Protein AF-A0A0P0RIU2-F1 (afdb_monomer_lite)

Foldseek 3Di:
DDDDDDDDDPPPDPDPPPPPPPPPDDPLPDDDDPVLQPPFRPVQQDDPPDDRQDLVNQLVLLVVQAADPLQDPVLVVLLVVLSVLLSSCRSRLVSLLVSLLSLLVSLQVLLCVLDDQDDPPVLDDPVDSGGGSLSSLVVCVVQPLDDLVLAPVLVVQLQVLLVVVVVVVVVVVCVVVVPPDDDDDPPDRGDGDPVSNPDDVSVVCSPPSVVSNVCSVVPDPDGDSPRSVSSNVSRSSSNSNSPPPDDGDPPPPDDDDDD

Structure (mmCIF, N/CA/C/O backbone):
data_AF-A0A0P0RIU2-F1
#
_entry.id   AF-A0A0P0RIU2-F1
#
loop_
_atom_site.group_PDB
_atom_site.id
_atom_site.type_symbol
_atom_site.label_atom_id
_atom_site.label_alt_id
_atom_site.label_comp_id
_atom_site.label_asym_id
_atom_site.label_entity_id
_atom_site.label_seq_id
_atom_site.pdbx_PDB_ins_code
_atom_site.Cartn_x
_atom_site.Cartn_y
_atom_site.Cartn_z
_atom_site.occupancy
_atom_site.B_iso_or_equiv
_atom_site.auth_seq_id
_atom_site.auth_comp_id
_atom_site.auth_asym_id
_atom_site.auth_atom_id
_atom_site.pdbx_PDB_model_num
ATOM 1 N N . MET A 1 1 ? 20.247 42.318 -87.580 1.00 35.59 1 MET A N 1
ATOM 2 C CA . MET A 1 1 ? 20.869 41.217 -86.815 1.00 35.59 1 MET A CA 1
ATOM 3 C C . MET A 1 1 ? 20.431 41.315 -85.359 1.00 35.59 1 MET A C 1
ATOM 5 O O . MET A 1 1 ? 20.255 42.441 -84.908 1.00 35.59 1 MET A O 1
ATOM 9 N N . PRO A 1 2 ? 20.143 40.184 -84.693 1.00 42.88 2 PRO A N 1
ATOM 10 C CA . PRO A 1 2 ? 19.093 40.098 -83.682 1.00 42.88 2 PRO A CA 1
ATOM 11 C C . PRO A 1 2 ? 19.590 39.835 -82.251 1.00 42.88 2 PRO A C 1
ATOM 13 O O . PRO A 1 2 ? 20.766 39.583 -82.002 1.00 42.88 2 PRO A O 1
ATOM 16 N N . ALA A 1 3 ? 18.613 39.892 -81.346 1.00 38.91 3 ALA A N 1
ATOM 17 C CA . ALA A 1 3 ? 18.636 39.612 -79.918 1.00 38.91 3 ALA A CA 1
ATOM 18 C C . ALA A 1 3 ? 19.219 38.243 -79.516 1.00 38.91 3 ALA A C 1
ATOM 20 O O . ALA A 1 3 ? 19.115 37.262 -80.253 1.00 38.91 3 ALA A O 1
ATOM 21 N N . LYS A 1 4 ? 19.704 38.159 -78.270 1.00 41.59 4 LYS A N 1
ATOM 22 C CA . LYS A 1 4 ? 19.765 36.912 -77.498 1.00 41.59 4 LYS A CA 1
ATOM 23 C C . LYS A 1 4 ? 19.182 37.124 -76.101 1.00 41.59 4 LYS A C 1
ATOM 25 O O . LYS A 1 4 ? 19.693 37.922 -75.323 1.00 41.59 4 LYS A O 1
ATOM 30 N N . LEU A 1 5 ? 18.10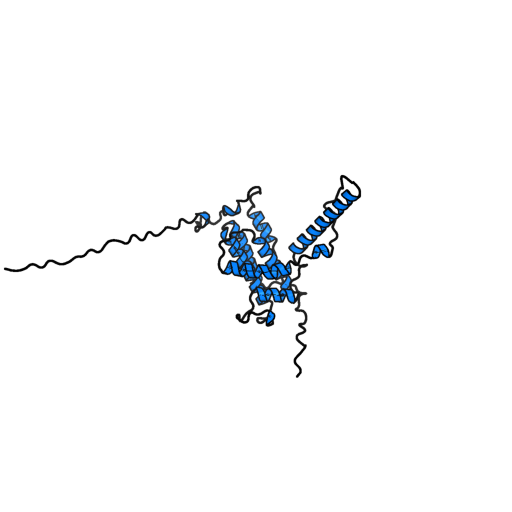5 36.381 -75.840 1.00 40.72 5 LEU A N 1
ATOM 31 C CA . LEU A 1 5 ? 17.597 36.021 -74.519 1.00 40.72 5 LEU A CA 1
ATOM 32 C C . LEU A 1 5 ? 18.621 35.154 -73.768 1.00 40.72 5 LEU A C 1
ATOM 34 O O . LEU A 1 5 ? 19.362 34.394 -74.394 1.00 40.72 5 LEU A O 1
ATOM 38 N N . GLY A 1 6 ? 18.583 35.207 -72.435 1.00 35.94 6 GLY A N 1
ATOM 39 C CA . GLY A 1 6 ? 19.382 34.354 -71.555 1.00 35.94 6 GLY A CA 1
ATOM 40 C C . GLY A 1 6 ? 18.883 34.349 -70.108 1.00 35.94 6 GLY A C 1
ATOM 41 O O . GLY A 1 6 ? 19.517 34.947 -69.256 1.00 35.94 6 GLY A O 1
ATOM 42 N N . VAL A 1 7 ? 17.715 33.728 -69.913 1.00 38.38 7 VAL A N 1
ATOM 43 C CA . VAL A 1 7 ? 17.260 32.859 -68.801 1.00 38.38 7 VAL A CA 1
ATOM 44 C C . VAL A 1 7 ? 17.715 33.159 -67.358 1.00 38.38 7 VAL A C 1
ATOM 46 O O . VAL A 1 7 ? 18.889 33.102 -67.011 1.00 38.38 7 VAL A O 1
ATOM 49 N N . GLU A 1 8 ? 16.701 33.354 -66.512 1.00 38.03 8 GLU A N 1
ATOM 50 C CA . GLU A 1 8 ? 16.715 33.388 -65.048 1.00 38.03 8 GLU A CA 1
ATOM 51 C C . GLU A 1 8 ? 17.259 32.100 -64.405 1.00 38.03 8 GLU A C 1
ATOM 53 O O . GLU A 1 8 ? 16.899 30.992 -64.797 1.00 38.03 8 GLU A O 1
ATOM 58 N N . SER A 1 9 ? 18.001 32.244 -63.305 1.00 35.38 9 SER A N 1
ATOM 59 C CA . SER A 1 9 ? 17.988 31.246 -62.231 1.00 35.38 9 SER A CA 1
ATOM 60 C C . SER A 1 9 ? 18.261 31.927 -60.891 1.00 35.38 9 SER A C 1
ATOM 62 O O . SER A 1 9 ? 19.404 32.186 -60.515 1.00 35.38 9 SER A O 1
ATOM 64 N N . ILE A 1 10 ? 17.176 32.237 -60.183 1.00 36.41 10 ILE A N 1
ATOM 65 C CA . ILE A 1 10 ? 17.176 32.640 -58.778 1.00 36.41 10 ILE A CA 1
ATOM 66 C C . ILE A 1 10 ? 17.412 31.369 -57.958 1.00 36.41 10 ILE A C 1
ATOM 68 O O . ILE A 1 10 ? 16.493 30.586 -57.729 1.00 36.41 10 ILE A O 1
ATOM 72 N N . THR A 1 11 ? 18.644 31.136 -57.511 1.00 38.91 11 THR A N 1
ATOM 73 C CA . THR A 1 11 ? 18.906 30.170 -56.439 1.00 38.91 11 THR A CA 1
ATOM 74 C C . THR A 1 11 ? 18.625 30.835 -55.099 1.00 38.91 11 THR A C 1
ATOM 76 O O . THR A 1 11 ? 19.491 31.472 -54.503 1.00 38.91 11 THR A O 1
ATOM 79 N N . ALA A 1 12 ? 17.388 30.679 -54.632 1.00 44.16 12 ALA A N 1
ATOM 80 C CA . ALA A 1 12 ? 17.043 30.818 -53.229 1.00 44.16 12 ALA A CA 1
ATOM 81 C C . ALA A 1 12 ? 17.622 29.614 -52.472 1.00 44.16 12 ALA A C 1
ATOM 83 O O . ALA A 1 12 ? 17.107 28.507 -52.571 1.00 44.16 12 ALA A O 1
ATOM 84 N N . ASN A 1 13 ? 18.715 29.831 -51.747 1.00 42.59 13 ASN A N 1
ATOM 85 C CA . ASN A 1 13 ? 19.159 28.939 -50.679 1.00 42.59 13 ASN A CA 1
ATOM 86 C C . ASN A 1 13 ? 19.887 29.780 -49.625 1.00 42.59 13 ASN A C 1
ATOM 88 O O . ASN A 1 13 ? 21.110 29.807 -49.549 1.00 42.59 13 ASN A O 1
ATOM 92 N N . SER A 1 14 ? 19.109 30.504 -48.822 1.00 39.59 14 SER A N 1
ATOM 93 C CA . SER A 1 14 ? 19.540 30.877 -47.477 1.00 39.59 14 SER A CA 1
ATOM 94 C C . SER A 1 14 ? 18.737 30.001 -46.532 1.00 39.59 14 SER A C 1
ATOM 96 O O . SER A 1 14 ? 17.575 30.274 -46.228 1.00 39.59 14 SER A O 1
ATOM 98 N N . MET A 1 15 ? 19.332 28.853 -46.218 1.00 40.53 15 MET A N 1
ATOM 99 C CA . MET A 1 15 ? 18.814 27.875 -45.278 1.00 40.53 15 MET A CA 1
ATOM 100 C C . MET A 1 15 ? 18.621 28.555 -43.926 1.00 40.53 15 MET A C 1
ATOM 102 O O . MET A 1 15 ? 19.572 29.010 -43.296 1.00 40.53 15 MET A O 1
ATOM 106 N N . THR A 1 16 ? 17.373 28.608 -43.480 1.00 42.72 16 THR A N 1
ATOM 107 C CA . THR A 1 16 ? 17.017 28.830 -42.084 1.00 42.72 16 THR A CA 1
ATOM 108 C C . THR A 1 16 ? 17.625 27.704 -41.256 1.00 42.72 16 THR A C 1
ATOM 110 O O . THR A 1 16 ? 17.091 26.593 -41.201 1.00 42.72 16 THR A O 1
ATOM 113 N N . GLU A 1 17 ? 18.771 27.995 -40.649 1.00 43.38 17 GLU A N 1
ATOM 114 C CA . GLU A 1 17 ? 19.444 27.171 -39.657 1.00 43.38 17 GLU A CA 1
ATOM 115 C C . GLU A 1 17 ? 18.514 27.047 -38.442 1.00 43.38 17 GLU A C 1
ATOM 117 O O . GLU A 1 17 ? 18.479 27.873 -37.531 1.00 43.38 17 GLU A O 1
ATOM 122 N N . THR A 1 18 ? 17.648 26.038 -38.486 1.00 46.62 18 THR A N 1
ATOM 123 C CA . THR A 1 18 ? 16.784 25.690 -37.365 1.00 46.62 18 THR A CA 1
ATOM 124 C C . THR A 1 18 ? 17.685 24.978 -36.373 1.00 46.62 18 THR A C 1
ATOM 126 O O . THR A 1 18 ? 17.966 23.791 -36.533 1.00 46.62 18 THR A O 1
ATOM 129 N N . MET A 1 19 ? 18.201 25.715 -35.388 1.00 45.78 19 MET A N 1
ATOM 130 C CA . MET A 1 19 ? 18.922 25.133 -34.262 1.00 45.78 19 MET A CA 1
ATOM 131 C C . MET A 1 19 ? 17.974 24.209 -33.497 1.00 45.78 19 MET A C 1
ATOM 133 O O . MET A 1 19 ? 17.252 24.630 -32.594 1.00 45.78 19 MET A O 1
ATOM 137 N N . ALA A 1 20 ? 17.956 22.935 -33.885 1.00 49.41 20 ALA A N 1
ATOM 138 C CA . ALA A 1 20 ? 17.415 21.874 -33.064 1.00 49.41 20 ALA A CA 1
ATOM 139 C C . ALA A 1 20 ? 18.256 21.847 -31.785 1.00 49.41 20 ALA A C 1
ATOM 141 O O . ALA A 1 20 ? 19.407 21.413 -31.791 1.00 49.41 20 ALA A O 1
ATOM 142 N N . GLN A 1 21 ? 17.704 22.380 -30.696 1.00 47.50 21 GLN A N 1
ATOM 143 C CA . GLN A 1 21 ? 18.271 22.197 -29.369 1.00 47.50 21 GLN A CA 1
ATOM 144 C C . GLN A 1 21 ? 18.238 20.699 -29.066 1.00 47.50 21 GLN A C 1
ATOM 146 O O . GLN A 1 21 ? 17.202 20.146 -28.701 1.00 47.50 21 GLN A O 1
ATOM 151 N N . THR A 1 22 ? 19.367 20.025 -29.272 1.00 56.88 22 THR A N 1
ATOM 152 C CA . THR A 1 22 ? 19.554 18.642 -28.847 1.00 56.88 22 THR A CA 1
ATOM 153 C C . THR A 1 22 ? 19.415 18.613 -27.331 1.00 56.88 22 THR A C 1
ATOM 155 O O . THR A 1 22 ? 20.263 19.136 -26.609 1.00 56.88 22 THR A O 1
ATOM 158 N N . ILE A 1 23 ? 18.317 18.042 -26.840 1.00 71.44 23 ILE A N 1
ATOM 159 C CA . ILE A 1 23 ? 18.113 17.829 -25.410 1.00 71.44 23 ILE A CA 1
ATOM 160 C C . ILE A 1 23 ? 19.148 16.795 -24.965 1.00 71.44 23 ILE A C 1
ATOM 162 O O . ILE A 1 23 ? 19.026 15.609 -25.274 1.00 71.44 23 ILE A O 1
ATOM 166 N N . THR A 1 24 ? 20.178 17.239 -24.246 1.00 79.38 24 THR A N 1
ATOM 167 C CA . THR A 1 24 ? 21.133 16.341 -23.594 1.00 79.38 24 THR A CA 1
ATOM 168 C C . THR A 1 24 ? 20.446 15.701 -22.393 1.00 79.38 24 THR A C 1
ATOM 170 O O . THR A 1 24 ? 20.392 16.272 -21.305 1.00 79.38 24 THR A O 1
ATOM 173 N N . LEU A 1 25 ? 19.865 14.522 -22.606 1.00 80.81 25 LEU A N 1
ATOM 174 C CA . LEU A 1 25 ? 19.253 13.733 -21.546 1.00 80.81 25 LEU A CA 1
ATOM 175 C C . LEU A 1 25 ? 20.350 13.100 -20.676 1.00 80.81 25 LEU A C 1
ATOM 177 O O . LEU A 1 25 ? 21.363 12.624 -21.189 1.00 80.81 25 LEU A O 1
ATOM 181 N N . ASN A 1 26 ? 20.153 13.071 -19.358 1.00 82.50 26 ASN A N 1
ATOM 182 C CA . ASN A 1 26 ? 21.057 12.346 -18.467 1.00 82.50 26 ASN A CA 1
ATOM 183 C C . ASN A 1 26 ? 21.052 10.849 -18.837 1.00 82.50 26 ASN A C 1
ATOM 185 O O . ASN A 1 26 ? 19.986 10.277 -19.050 1.00 82.50 26 ASN A O 1
ATOM 189 N N . HIS A 1 27 ? 22.224 10.211 -18.893 1.00 82.75 27 HIS A N 1
ATOM 190 C CA . HIS A 1 27 ? 22.373 8.797 -19.256 1.00 82.75 27 HIS A CA 1
ATOM 191 C C . HIS A 1 27 ? 21.504 7.843 -18.416 1.00 82.75 27 HIS A C 1
ATOM 193 O O . HIS A 1 27 ? 21.019 6.850 -18.945 1.00 82.75 27 HIS A O 1
ATOM 199 N N . VAL A 1 28 ? 21.236 8.168 -17.142 1.00 85.12 28 VAL A N 1
ATOM 200 C CA . VAL A 1 28 ? 20.346 7.370 -16.268 1.00 85.12 28 VAL A CA 1
ATOM 201 C C . VAL A 1 28 ? 18.866 7.442 -16.659 1.00 85.12 28 VAL A C 1
ATOM 203 O O . VAL A 1 28 ? 18.054 6.670 -16.157 1.00 85.12 28 VAL A O 1
ATOM 206 N N . GLU A 1 29 ? 18.506 8.396 -17.516 1.00 86.12 29 GLU A N 1
ATOM 207 C CA . GLU A 1 29 ? 17.153 8.592 -18.040 1.00 86.12 29 GLU A CA 1
ATOM 208 C C . GLU A 1 29 ? 17.018 8.096 -19.485 1.00 86.12 29 GLU A C 1
ATOM 210 O O . GLU A 1 29 ? 15.907 8.026 -20.010 1.00 86.12 29 GLU A O 1
ATOM 215 N N . ALA A 1 30 ? 18.136 7.769 -20.140 1.00 90.12 30 ALA A N 1
ATOM 216 C CA . ALA A 1 30 ? 18.143 7.236 -21.492 1.00 90.12 30 ALA A CA 1
ATOM 217 C C . ALA A 1 30 ? 17.706 5.764 -21.508 1.00 90.12 30 ALA A C 1
ATOM 219 O O . ALA A 1 30 ? 17.777 5.051 -20.503 1.00 90.12 30 ALA A O 1
ATOM 220 N N . LEU A 1 31 ? 17.266 5.296 -22.679 1.00 91.56 31 LEU A N 1
ATOM 221 C CA . LEU A 1 31 ? 17.005 3.878 -22.889 1.00 91.56 31 LEU A CA 1
ATOM 222 C C . LEU A 1 31 ? 18.292 3.086 -22.632 1.00 91.56 31 LEU A C 1
ATOM 224 O O . LEU A 1 31 ? 19.328 3.359 -23.237 1.00 91.56 31 LEU A O 1
ATOM 228 N N . ARG A 1 32 ? 18.208 2.106 -21.734 1.00 90.00 32 ARG A N 1
ATOM 229 C CA . ARG A 1 32 ? 19.342 1.247 -21.392 1.00 90.00 32 ARG A CA 1
ATOM 230 C C . ARG A 1 32 ? 19.698 0.319 -22.545 1.00 90.00 32 ARG A C 1
ATOM 232 O O . ARG A 1 32 ? 18.821 -0.126 -23.287 1.00 90.00 32 ARG A O 1
ATOM 239 N N . SER A 1 33 ? 20.985 0.008 -22.663 1.00 92.69 33 SER A N 1
ATOM 240 C CA . SER A 1 33 ? 21.454 -1.008 -23.602 1.00 92.69 33 SER A CA 1
ATOM 241 C C . SER A 1 33 ? 21.129 -2.414 -23.075 1.00 92.69 33 SER A C 1
ATOM 243 O O . SER A 1 33 ? 20.953 -2.579 -21.863 1.00 92.69 33 SER A O 1
ATOM 245 N N . PRO A 1 34 ? 21.070 -3.444 -23.936 1.00 93.75 34 PRO A N 1
ATOM 246 C CA . PRO A 1 34 ? 20.858 -4.824 -23.495 1.00 93.75 34 PRO A CA 1
ATOM 247 C C . PRO A 1 34 ? 21.861 -5.291 -22.429 1.00 93.75 34 PRO A C 1
ATOM 249 O O . PRO A 1 34 ? 21.499 -6.056 -21.542 1.00 93.75 34 PRO A O 1
ATOM 252 N N . GLU A 1 35 ? 23.098 -4.796 -22.481 1.00 94.25 35 GLU A N 1
ATOM 253 C CA . GLU A 1 35 ? 24.185 -5.171 -21.571 1.00 94.25 35 GLU A CA 1
ATOM 254 C C . GLU A 1 35 ? 24.017 -4.566 -20.171 1.00 94.25 35 GLU A C 1
ATOM 256 O O . GLU A 1 35 ? 24.440 -5.173 -19.196 1.00 94.25 35 GLU A O 1
ATOM 261 N N . THR A 1 36 ? 23.381 -3.393 -20.070 1.00 90.44 36 THR A N 1
ATOM 262 C CA . THR A 1 36 ? 23.225 -2.617 -18.819 1.00 90.44 36 THR A CA 1
ATOM 263 C C . THR A 1 36 ? 21.794 -2.646 -18.268 1.00 90.44 36 THR A C 1
ATOM 265 O O . THR A 1 36 ? 21.482 -2.057 -17.228 1.00 90.44 36 THR A O 1
ATOM 268 N N . ALA A 1 37 ? 20.881 -3.333 -18.961 1.00 90.25 37 ALA A N 1
ATOM 269 C CA . ALA A 1 37 ? 19.465 -3.397 -18.606 1.00 90.25 37 ALA A CA 1
ATOM 270 C C . ALA A 1 37 ? 19.215 -4.046 -17.233 1.00 90.25 37 ALA A C 1
ATOM 272 O O . ALA A 1 37 ? 18.260 -3.672 -16.553 1.00 90.25 37 ALA A O 1
ATOM 273 N N . ALA A 1 38 ? 20.074 -4.984 -16.821 1.00 91.31 38 ALA A N 1
ATOM 274 C CA . ALA A 1 38 ? 19.980 -5.693 -15.544 1.00 91.31 38 ALA A CA 1
ATOM 275 C C . ALA A 1 38 ? 20.818 -5.057 -14.420 1.00 91.31 38 ALA A C 1
ATOM 277 O O . ALA A 1 38 ? 20.753 -5.509 -13.276 1.00 91.31 38 ALA A O 1
ATOM 278 N N . ASP A 1 39 ? 21.574 -3.998 -14.701 1.00 91.75 39 ASP A N 1
ATOM 279 C CA . ASP A 1 39 ? 22.359 -3.320 -13.673 1.00 91.75 39 ASP A CA 1
ATOM 280 C C . ASP A 1 39 ? 21.445 -2.521 -12.738 1.00 91.75 39 ASP A C 1
ATOM 282 O O . ASP A 1 39 ? 20.384 -2.027 -13.136 1.00 91.75 39 ASP A O 1
ATOM 286 N N . ALA A 1 40 ? 21.842 -2.377 -11.475 1.00 91.25 40 ALA A N 1
ATOM 287 C CA . ALA A 1 40 ? 21.111 -1.533 -10.534 1.00 91.25 40 ALA A CA 1
ATOM 288 C C . ALA A 1 40 ? 21.093 -0.075 -11.022 1.00 91.25 40 ALA A C 1
ATOM 290 O O . ALA A 1 40 ? 22.077 0.425 -11.571 1.00 91.25 40 ALA A O 1
ATOM 291 N N . ASP A 1 41 ? 19.981 0.634 -10.818 1.00 91.12 41 ASP A N 1
ATOM 292 C CA . ASP A 1 41 ? 19.974 2.079 -11.036 1.00 91.12 41 ASP A CA 1
ATOM 293 C C . ASP A 1 41 ? 20.898 2.765 -10.014 1.00 91.12 41 ASP A C 1
ATOM 295 O O . ASP A 1 41 ? 20.784 2.479 -8.818 1.00 91.12 41 ASP A O 1
ATOM 299 N N . PRO A 1 42 ? 21.785 3.689 -10.434 1.00 88.38 42 PRO A N 1
ATOM 300 C CA . PRO A 1 42 ? 22.660 4.408 -9.508 1.00 88.38 42 PRO A CA 1
ATOM 301 C C . PRO A 1 42 ? 21.904 5.132 -8.386 1.00 88.38 42 PRO A C 1
ATOM 303 O O . PRO A 1 42 ? 22.443 5.319 -7.300 1.00 88.38 42 PRO A O 1
ATOM 306 N N . ARG A 1 43 ? 20.645 5.529 -8.619 1.00 86.81 43 ARG A N 1
ATOM 307 C CA . ARG A 1 43 ? 19.795 6.187 -7.612 1.00 86.81 43 ARG A CA 1
ATOM 308 C C . ARG A 1 43 ? 19.284 5.226 -6.540 1.00 86.81 43 ARG A C 1
ATOM 310 O O . ARG A 1 43 ? 18.907 5.671 -5.463 1.00 86.81 43 ARG A O 1
ATOM 317 N N . THR A 1 44 ? 19.265 3.926 -6.816 1.00 83.06 44 THR A N 1
ATOM 318 C 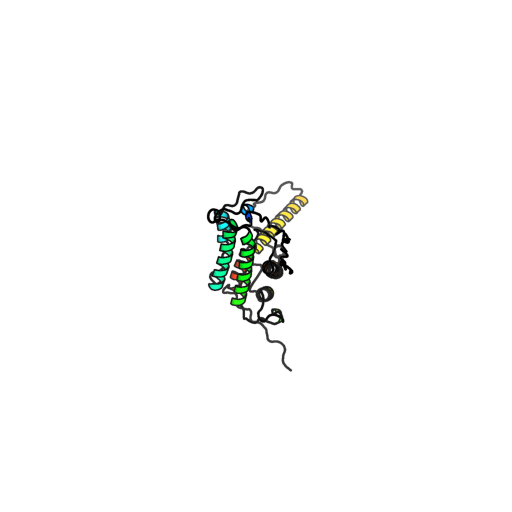CA . THR A 1 44 ? 18.791 2.906 -5.872 1.00 83.06 44 THR A CA 1
ATOM 319 C C . THR A 1 44 ? 19.820 2.629 -4.772 1.00 83.06 44 THR A C 1
ATOM 321 O O . THR A 1 44 ? 19.449 2.282 -3.655 1.00 83.06 44 THR A O 1
ATOM 324 N N . SER A 1 45 ? 21.111 2.830 -5.052 1.00 70.88 45 SER A N 1
ATOM 325 C CA . SER A 1 45 ? 22.209 2.621 -4.099 1.00 70.88 45 SER A CA 1
ATOM 326 C C . SER A 1 45 ? 22.659 3.893 -3.367 1.00 70.88 45 SER A C 1
ATOM 328 O O . SER A 1 45 ? 23.400 3.801 -2.388 1.00 70.88 45 SER A O 1
ATOM 330 N N . MET A 1 46 ? 22.220 5.080 -3.802 1.00 63.97 46 MET A N 1
ATOM 331 C CA . MET A 1 46 ? 22.576 6.355 -3.173 1.00 63.97 46 MET A CA 1
ATOM 332 C C . MET A 1 46 ? 21.690 6.665 -1.961 1.00 63.97 46 MET A C 1
ATOM 334 O O . MET A 1 46 ? 20.737 7.434 -2.055 1.00 63.97 46 MET A O 1
ATOM 338 N N . PHE A 1 47 ? 22.056 6.127 -0.797 1.00 58.41 47 PHE A N 1
ATOM 339 C CA . PHE A 1 47 ? 21.594 6.630 0.500 1.00 58.41 47 PHE A CA 1
ATOM 340 C C . PHE A 1 47 ? 22.789 6.811 1.439 1.00 58.41 47 PHE A C 1
ATOM 342 O O . PHE A 1 47 ? 23.558 5.884 1.688 1.00 58.41 47 PHE A O 1
ATOM 349 N N . ALA A 1 48 ? 22.981 8.034 1.935 1.00 42.78 48 ALA A N 1
ATOM 350 C CA . ALA A 1 48 ? 24.090 8.358 2.824 1.00 42.78 48 ALA A CA 1
ATOM 351 C C . ALA A 1 48 ? 23.925 7.643 4.178 1.00 42.78 48 ALA A C 1
ATOM 353 O O . ALA A 1 48 ? 22.925 7.836 4.864 1.00 42.78 48 ALA A O 1
ATOM 354 N N . GLY A 1 49 ? 24.921 6.844 4.573 1.00 51.22 49 GLY A N 1
ATOM 355 C CA . GLY A 1 49 ? 25.027 6.277 5.924 1.00 51.22 49 GLY A CA 1
ATOM 356 C C . GLY A 1 49 ? 24.302 4.951 6.176 1.00 51.22 49 GLY A C 1
ATOM 357 O O . GLY A 1 49 ? 24.359 4.459 7.300 1.00 51.22 49 GLY A O 1
ATOM 358 N N . GLN A 1 50 ? 23.666 4.345 5.170 1.00 56.62 50 GLN A N 1
ATOM 359 C CA . GLN A 1 50 ? 23.074 3.006 5.278 1.00 56.62 50 GLN A CA 1
ATOM 360 C C . GLN A 1 50 ? 23.815 2.008 4.386 1.00 56.62 50 GLN A C 1
ATOM 362 O O . GLN A 1 50 ? 24.344 2.367 3.333 1.00 56.62 50 GLN A O 1
ATOM 367 N N . THR A 1 51 ? 23.875 0.746 4.817 1.00 57.62 51 THR A N 1
ATOM 368 C CA . THR A 1 51 ? 24.360 -0.354 3.978 1.00 57.62 51 THR A CA 1
ATOM 369 C C . THR A 1 51 ? 23.565 -0.351 2.669 1.00 57.62 51 THR A C 1
ATOM 371 O O . THR A 1 51 ? 22.337 -0.264 2.736 1.00 57.62 51 THR A O 1
ATOM 374 N N . PRO A 1 52 ? 24.217 -0.439 1.492 1.00 65.00 52 PRO A N 1
ATOM 375 C CA . PRO A 1 52 ? 23.502 -0.557 0.231 1.00 65.00 52 PRO A CA 1
ATOM 376 C C . PRO A 1 52 ? 22.501 -1.703 0.339 1.00 65.00 52 PRO A C 1
ATOM 378 O O . PRO A 1 52 ? 22.882 -2.828 0.676 1.00 65.00 52 PRO A O 1
ATOM 381 N N . ILE A 1 53 ? 21.224 -1.409 0.101 1.00 75.19 53 ILE A N 1
ATOM 382 C CA . ILE A 1 53 ? 20.187 -2.438 0.088 1.00 75.19 53 ILE A CA 1
ATOM 383 C C . ILE A 1 53 ? 20.617 -3.470 -0.967 1.00 75.19 53 ILE A C 1
ATOM 385 O O . ILE A 1 53 ? 21.142 -3.123 -2.025 1.00 75.19 53 ILE A O 1
ATOM 389 N N . SER A 1 54 ? 20.507 -4.757 -0.663 1.00 88.44 54 SER A N 1
ATOM 390 C CA . SER A 1 54 ? 20.743 -5.786 -1.678 1.00 88.44 54 SER A CA 1
ATOM 391 C C . SER A 1 54 ? 19.448 -6.026 -2.446 1.00 88.44 54 SER A C 1
ATOM 393 O O . SER A 1 54 ? 18.364 -5.888 -1.881 1.00 88.44 54 SER A O 1
ATOM 395 N N . LEU A 1 55 ? 19.533 -6.468 -3.704 1.00 90.81 55 LEU A N 1
ATOM 396 C CA . LEU A 1 55 ? 18.337 -6.885 -4.447 1.00 90.81 55 LEU A CA 1
ATOM 397 C C . LEU A 1 55 ? 17.550 -7.973 -3.688 1.00 90.81 55 LEU A C 1
ATOM 399 O O . LEU A 1 55 ? 16.325 -7.988 -3.732 1.00 90.81 55 LEU A O 1
ATOM 403 N N . ALA A 1 56 ? 18.245 -8.847 -2.951 1.00 92.00 56 ALA A N 1
ATOM 404 C CA . ALA A 1 56 ? 17.620 -9.867 -2.114 1.00 92.00 56 ALA A CA 1
ATOM 405 C C . ALA A 1 56 ? 16.829 -9.268 -0.939 1.00 92.00 56 ALA A C 1
ATOM 407 O O . ALA A 1 56 ? 15.724 -9.727 -0.665 1.00 92.00 56 ALA A O 1
ATOM 408 N N . ALA A 1 57 ? 17.359 -8.234 -0.276 1.00 90.00 57 ALA A N 1
ATOM 409 C CA . ALA A 1 57 ? 16.644 -7.509 0.775 1.00 90.00 57 ALA A CA 1
ATOM 410 C C . ALA A 1 57 ? 15.428 -6.761 0.204 1.00 90.00 57 ALA A C 1
ATOM 412 O O . ALA A 1 57 ? 14.325 -6.935 0.706 1.00 90.00 57 ALA A O 1
ATOM 413 N N . HIS A 1 58 ? 15.605 -6.046 -0.916 1.00 91.44 58 HIS A N 1
ATOM 414 C CA . HIS A 1 58 ? 14.509 -5.376 -1.630 1.00 91.44 58 HIS A CA 1
ATOM 415 C C . HIS A 1 58 ? 13.395 -6.355 -2.015 1.00 91.44 58 HIS A C 1
ATOM 417 O O . HIS A 1 58 ? 12.221 -6.092 -1.782 1.00 91.44 58 HIS A O 1
ATOM 423 N N . HIS A 1 59 ? 13.755 -7.521 -2.557 1.00 95.50 59 HIS A N 1
ATOM 424 C CA . HIS A 1 59 ? 12.800 -8.590 -2.835 1.00 95.50 59 HIS A CA 1
ATOM 425 C C . HIS A 1 59 ? 12.129 -9.116 -1.558 1.00 95.50 59 HIS A C 1
ATOM 427 O O . HIS A 1 59 ? 10.925 -9.359 -1.567 1.00 95.50 59 HIS A O 1
ATOM 433 N N . GLY A 1 60 ? 12.888 -9.303 -0.475 1.00 95.38 60 GLY A N 1
ATOM 434 C CA . GLY A 1 60 ? 12.374 -9.758 0.818 1.00 95.38 60 GLY A CA 1
ATOM 435 C C . GLY A 1 60 ? 11.258 -8.861 1.351 1.00 95.38 60 GLY A C 1
ATOM 436 O O . GLY A 1 60 ? 10.192 -9.368 1.701 1.00 95.38 60 GLY A O 1
ATOM 437 N N . ASP A 1 61 ? 11.462 -7.544 1.307 1.00 92.69 61 ASP A N 1
ATOM 438 C CA . ASP A 1 61 ? 10.465 -6.557 1.734 1.00 92.69 61 ASP A CA 1
ATOM 439 C C . ASP A 1 61 ? 9.183 -6.642 0.885 1.00 92.69 61 ASP A C 1
ATOM 441 O O . ASP A 1 61 ? 8.071 -6.615 1.407 1.00 92.69 61 ASP A O 1
ATOM 445 N N . ILE A 1 62 ? 9.314 -6.828 -0.433 1.00 95.81 62 ILE A N 1
ATOM 446 C CA . ILE A 1 62 ? 8.168 -6.975 -1.351 1.00 95.81 62 ILE A CA 1
ATOM 447 C C . ILE A 1 62 ? 7.415 -8.285 -1.107 1.00 95.81 62 ILE A C 1
ATOM 449 O O . ILE A 1 62 ? 6.184 -8.322 -1.153 1.0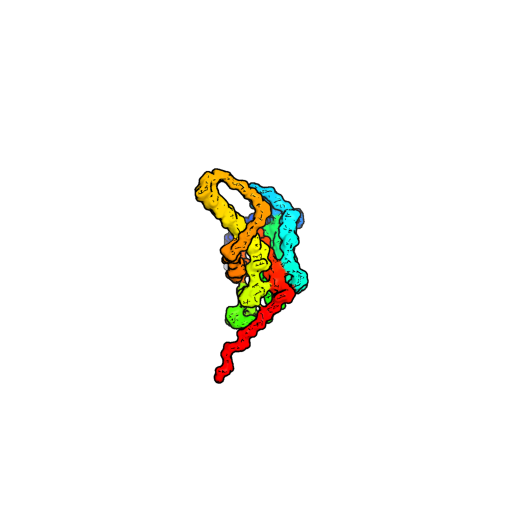0 95.81 62 ILE A O 1
ATOM 453 N N . ALA A 1 63 ? 8.150 -9.374 -0.882 1.00 97.19 63 ALA A N 1
ATOM 454 C CA . ALA A 1 63 ? 7.591 -10.705 -0.680 1.00 97.19 63 ALA A CA 1
ATOM 455 C C . ALA A 1 63 ? 6.793 -10.809 0.629 1.00 97.19 63 ALA A C 1
ATOM 457 O O . ALA A 1 63 ? 5.850 -11.602 0.707 1.00 97.19 63 ALA A O 1
ATOM 458 N N . ALA A 1 64 ? 7.140 -9.993 1.630 1.00 96.25 64 ALA A N 1
ATOM 459 C CA . ALA A 1 64 ? 6.387 -9.868 2.873 1.00 96.25 64 ALA A CA 1
ATOM 460 C C . ALA A 1 64 ? 4.991 -9.257 2.660 1.00 96.25 64 ALA A C 1
ATOM 462 O O . ALA A 1 64 ? 4.068 -9.555 3.417 1.00 96.25 64 ALA A O 1
ATOM 463 N N . VAL A 1 65 ? 4.803 -8.452 1.607 1.00 96.31 65 VAL A N 1
ATOM 464 C CA . VAL A 1 65 ? 3.499 -7.877 1.269 1.00 96.31 65 VAL A CA 1
ATOM 465 C C . VAL A 1 65 ? 2.663 -8.889 0.492 1.00 96.31 65 VAL A C 1
ATOM 467 O O . VAL A 1 65 ? 2.921 -9.173 -0.682 1.00 96.31 65 VAL A O 1
ATOM 470 N N . GLN A 1 66 ? 1.627 -9.411 1.147 1.00 95.12 66 GLN A N 1
ATOM 471 C CA . GLN A 1 66 ? 0.723 -10.420 0.598 1.00 95.12 66 GLN A CA 1
ATOM 472 C C . GLN A 1 66 ? -0.730 -9.945 0.632 1.00 95.12 66 GLN A C 1
ATOM 474 O O . GLN A 1 66 ? -1.114 -9.101 1.440 1.00 95.12 66 GLN A O 1
ATOM 479 N N . ILE A 1 67 ? -1.543 -10.513 -0.256 1.00 97.50 67 ILE A N 1
ATOM 480 C CA . ILE A 1 67 ? -2.996 -10.338 -0.266 1.00 97.50 67 ILE A CA 1
ATOM 481 C C . ILE A 1 67 ? -3.683 -11.644 0.124 1.00 97.50 67 ILE A C 1
ATOM 483 O O . ILE A 1 67 ? -3.157 -12.730 -0.114 1.00 97.50 67 ILE A O 1
ATOM 487 N N . SER A 1 68 ? -4.876 -11.541 0.706 1.00 96.50 68 SER A N 1
ATOM 488 C CA . SER A 1 68 ? -5.701 -12.698 1.059 1.00 96.50 68 SER A CA 1
ATOM 489 C C . SER A 1 68 ? -6.020 -13.575 -0.158 1.00 96.50 68 SER A C 1
ATOM 491 O O . SER A 1 68 ? -6.321 -13.069 -1.240 1.00 96.50 68 SER A O 1
ATOM 493 N N . ALA A 1 69 ? -6.069 -14.895 0.046 1.00 96.44 69 ALA A N 1
ATOM 494 C CA . ALA A 1 69 ? -6.492 -15.864 -0.970 1.00 96.44 69 ALA A CA 1
ATOM 495 C C . ALA A 1 69 ? -7.948 -15.672 -1.445 1.00 96.44 69 ALA A C 1
ATOM 497 O O . ALA A 1 69 ? -8.333 -16.204 -2.482 1.00 96.44 69 ALA A O 1
ATOM 498 N N . ASN A 1 70 ? -8.754 -14.897 -0.710 1.00 96.56 70 ASN A N 1
ATOM 499 C CA . ASN A 1 70 ? -10.127 -14.564 -1.093 1.00 96.56 70 ASN A CA 1
ATOM 500 C C . ASN A 1 70 ? -10.206 -13.464 -2.165 1.00 96.56 70 ASN A C 1
ATOM 502 O O . ASN A 1 70 ? -11.279 -13.213 -2.717 1.00 96.56 70 ASN A O 1
ATOM 506 N N . VAL A 1 71 ? -9.093 -12.784 -2.458 1.00 97.69 71 VAL A N 1
ATOM 507 C CA . VAL A 1 71 ? -9.045 -11.769 -3.512 1.00 97.69 71 VAL A CA 1
ATOM 508 C C . VAL A 1 71 ? -9.168 -12.457 -4.882 1.00 97.69 71 VAL A C 1
ATOM 510 O O . VAL A 1 71 ? -8.406 -13.380 -5.169 1.00 97.69 71 VAL A O 1
ATOM 513 N N . PRO A 1 72 ? -10.083 -12.015 -5.768 1.00 98.00 72 PRO A N 1
ATOM 514 C CA . PRO A 1 72 ? -10.274 -12.636 -7.073 1.00 98.00 72 PRO A CA 1
ATOM 515 C C . PRO A 1 72 ? -8.997 -12.649 -7.912 1.00 98.00 72 PRO A C 1
ATOM 517 O O . PRO A 1 72 ? -8.286 -11.645 -7.985 1.00 98.00 72 PRO A O 1
ATOM 520 N N . GLU A 1 73 ? -8.773 -13.743 -8.640 1.00 98.12 73 GLU A N 1
ATOM 521 C CA . GLU A 1 73 ? -7.569 -13.977 -9.453 1.00 98.12 73 GLU A CA 1
ATOM 522 C C . GLU A 1 73 ? -7.210 -12.785 -10.353 1.00 98.12 73 GLU A C 1
ATOM 524 O O . GLU A 1 73 ? -6.068 -12.332 -10.382 1.00 98.12 73 GLU A O 1
ATOM 529 N N . LYS A 1 74 ? -8.200 -12.203 -11.041 1.00 98.19 74 LYS A N 1
ATOM 530 C CA . LYS A 1 74 ? -7.980 -11.047 -11.927 1.00 98.19 74 LYS A CA 1
ATOM 531 C C . LYS A 1 74 ? -7.409 -9.834 -11.190 1.00 98.19 74 LYS A C 1
ATOM 533 O O . LYS A 1 74 ? -6.641 -9.079 -11.777 1.00 98.19 74 LYS A O 1
ATOM 538 N N . VAL A 1 75 ? -7.800 -9.622 -9.934 1.00 98.44 75 VAL A N 1
ATOM 539 C CA . VAL A 1 75 ? -7.290 -8.535 -9.086 1.00 98.44 75 VAL A CA 1
ATOM 540 C C . VAL A 1 75 ? -5.903 -8.903 -8.560 1.00 98.44 75 VAL A C 1
ATOM 542 O O . VAL A 1 75 ? -4.998 -8.072 -8.614 1.00 98.44 75 VAL A O 1
ATOM 545 N N . ALA A 1 76 ? -5.711 -10.156 -8.139 1.00 98.50 76 ALA A N 1
ATOM 546 C CA . ALA A 1 76 ? -4.424 -10.665 -7.678 1.00 98.50 76 ALA A CA 1
ATOM 547 C C . ALA A 1 76 ? -3.329 -10.526 -8.750 1.00 98.50 76 ALA A C 1
ATOM 549 O O . ALA A 1 76 ? -2.265 -9.989 -8.466 1.00 98.50 76 ALA A O 1
ATOM 550 N N . ILE A 1 77 ? -3.613 -10.872 -10.009 1.00 98.56 77 ILE A N 1
ATOM 551 C CA . ILE A 1 77 ? -2.675 -10.701 -11.136 1.00 98.56 77 ILE A CA 1
ATOM 552 C C . ILE A 1 77 ? -2.230 -9.235 -11.290 1.00 98.56 77 ILE A C 1
ATOM 554 O O . ILE A 1 77 ? -1.054 -8.946 -11.528 1.00 98.56 77 ILE A O 1
ATOM 558 N N . GLN A 1 78 ? -3.154 -8.283 -11.142 1.00 98.44 78 GLN A N 1
ATOM 559 C CA . GLN A 1 78 ? -2.835 -6.854 -11.234 1.00 98.44 78 GLN A CA 1
ATOM 560 C C . GLN A 1 78 ? -2.006 -6.374 -10.032 1.00 98.44 78 GLN A C 1
ATOM 562 O O . GLN A 1 78 ? -1.162 -5.486 -10.185 1.00 98.44 78 GLN A O 1
ATOM 567 N N . PHE A 1 79 ? -2.209 -6.970 -8.853 1.00 98.56 79 PHE A N 1
ATOM 568 C CA . PHE A 1 79 ? -1.396 -6.719 -7.664 1.00 98.56 79 PHE A CA 1
ATOM 569 C C . PHE A 1 79 ? 0.029 -7.263 -7.829 1.00 98.56 79 PHE A C 1
ATOM 571 O O . PHE A 1 79 ? 0.991 -6.531 -7.611 1.00 98.56 79 PHE A O 1
ATOM 578 N N . GLU A 1 80 ? 0.175 -8.493 -8.325 1.00 98.56 80 GLU A N 1
ATOM 579 C CA . GLU A 1 80 ? 1.477 -9.080 -8.669 1.00 98.56 80 GLU A CA 1
ATOM 580 C C . GLU A 1 80 ? 2.231 -8.246 -9.700 1.00 98.56 80 GLU A C 1
ATOM 582 O O . GLU A 1 80 ? 3.433 -8.025 -9.578 1.00 98.56 80 GLU A O 1
ATOM 587 N N . THR A 1 81 ? 1.517 -7.697 -10.681 1.00 98.56 81 THR A N 1
ATOM 588 C CA . THR A 1 81 ? 2.107 -6.769 -11.652 1.00 98.56 81 THR A CA 1
ATOM 589 C C . THR A 1 81 ? 2.681 -5.529 -10.958 1.00 98.56 81 THR A C 1
ATOM 591 O O . THR A 1 81 ? 3.783 -5.103 -11.294 1.00 98.56 81 THR A O 1
ATOM 594 N N . ALA A 1 82 ? 1.992 -4.971 -9.954 1.00 98.31 82 ALA A N 1
ATOM 595 C CA . ALA A 1 82 ? 2.511 -3.847 -9.169 1.00 98.31 82 ALA A CA 1
ATOM 596 C C . ALA A 1 82 ? 3.776 -4.226 -8.379 1.00 98.31 82 ALA A C 1
ATOM 598 O O . ALA A 1 82 ? 4.757 -3.481 -8.413 1.00 98.31 82 ALA A O 1
ATOM 599 N N . ARG A 1 83 ? 3.779 -5.393 -7.714 1.00 98.31 83 ARG A N 1
ATOM 600 C CA . ARG A 1 83 ? 4.944 -5.904 -6.968 1.00 98.31 83 ARG A CA 1
ATOM 601 C C . ARG A 1 83 ? 6.146 -6.131 -7.880 1.00 98.31 83 ARG A C 1
ATOM 603 O O . ARG A 1 83 ? 7.244 -5.685 -7.563 1.00 98.31 83 ARG A O 1
ATOM 610 N N . ASN A 1 84 ? 5.926 -6.730 -9.047 1.00 98.19 84 ASN A N 1
ATOM 611 C CA . ASN A 1 84 ? 6.973 -6.947 -10.042 1.00 98.19 84 ASN A CA 1
ATOM 612 C C . ASN A 1 84 ? 7.517 -5.624 -10.591 1.00 98.19 84 ASN A C 1
ATOM 614 O O . ASN A 1 84 ? 8.728 -5.458 -10.680 1.00 98.19 84 ASN A O 1
ATOM 618 N N . LEU A 1 85 ? 6.661 -4.646 -10.905 1.00 97.81 85 LEU A N 1
ATOM 619 C CA . LEU A 1 85 ? 7.121 -3.315 -11.320 1.00 97.81 85 LEU A CA 1
ATOM 620 C C . LEU A 1 85 ? 7.983 -2.646 -10.243 1.00 97.81 85 LEU A C 1
ATOM 622 O O . LEU A 1 85 ? 8.995 -2.034 -10.570 1.00 97.81 85 LEU A O 1
ATOM 626 N N . TYR A 1 86 ? 7.612 -2.787 -8.969 1.00 96.81 86 TYR A N 1
ATOM 627 C CA . TYR A 1 86 ? 8.394 -2.265 -7.850 1.00 96.81 86 TYR A CA 1
ATOM 628 C C . TYR A 1 86 ? 9.726 -3.019 -7.669 1.00 96.81 86 TYR A C 1
ATOM 630 O O . TYR A 1 86 ? 10.754 -2.399 -7.398 1.00 96.81 86 TYR A O 1
ATOM 638 N N . LEU A 1 87 ? 9.753 -4.336 -7.896 1.00 96.38 87 LEU A N 1
ATOM 639 C CA . LEU A 1 87 ? 10.993 -5.117 -7.952 1.00 96.38 87 LEU A CA 1
ATOM 640 C C . LEU A 1 87 ? 11.911 -4.598 -9.068 1.00 96.38 87 LEU A C 1
ATOM 642 O O . LEU A 1 87 ? 13.066 -4.270 -8.812 1.00 96.38 87 LEU A O 1
ATOM 646 N N . TYR A 1 88 ? 11.387 -4.433 -10.285 1.00 96.06 88 TYR A N 1
ATOM 647 C CA . TYR A 1 88 ? 12.152 -3.915 -11.424 1.00 96.06 88 TYR A CA 1
ATOM 648 C C . TYR A 1 88 ? 12.535 -2.437 -11.291 1.00 96.06 88 TYR A C 1
ATOM 650 O O . TYR A 1 88 ? 13.484 -1.997 -11.942 1.00 96.06 88 TYR A O 1
ATOM 658 N N . ALA A 1 89 ? 11.878 -1.677 -10.411 1.00 94.44 89 ALA A N 1
ATOM 659 C CA . ALA A 1 89 ? 12.289 -0.314 -10.088 1.00 94.44 89 ALA A CA 1
ATOM 660 C C . ALA A 1 89 ? 13.679 -0.240 -9.440 1.00 94.44 89 ALA A C 1
ATOM 662 O O . ALA A 1 89 ? 14.332 0.799 -9.519 1.00 94.44 89 ALA A O 1
ATOM 663 N N . TRP A 1 90 ? 14.179 -1.364 -8.910 1.00 93.00 90 TRP A N 1
ATOM 664 C CA . TRP A 1 90 ? 15.581 -1.525 -8.528 1.00 93.00 90 TRP A CA 1
ATOM 665 C C . TRP A 1 90 ? 16.541 -1.197 -9.680 1.00 93.00 90 TRP A C 1
ATOM 667 O O . TRP A 1 90 ? 17.539 -0.492 -9.500 1.00 93.00 90 TRP A O 1
ATOM 677 N N . HIS A 1 91 ? 16.210 -1.701 -10.871 1.00 92.75 91 HIS A N 1
ATOM 678 C CA . HIS A 1 91 ? 16.983 -1.531 -12.095 1.00 92.75 91 HIS A CA 1
ATOM 679 C C . HIS A 1 91 ? 16.623 -0.243 -12.824 1.00 92.75 91 HIS A C 1
ATOM 681 O O . HIS A 1 91 ? 17.476 0.328 -13.480 1.00 92.75 91 HIS A O 1
ATOM 687 N N . VAL A 1 92 ? 15.386 0.247 -12.720 1.00 93.44 92 VAL A N 1
ATOM 688 C CA . VAL A 1 92 ? 14.953 1.486 -13.381 1.00 93.44 92 VAL A CA 1
ATOM 689 C C . VAL A 1 92 ? 14.188 2.346 -12.387 1.00 93.44 92 VAL A C 1
ATOM 691 O O . VAL A 1 92 ? 12.988 2.165 -12.199 1.00 93.44 92 VAL A O 1
ATOM 694 N N . TYR A 1 93 ? 14.849 3.338 -11.786 1.00 91.88 93 TYR A N 1
ATOM 695 C CA . TYR A 1 93 ? 14.275 4.111 -10.673 1.00 91.88 93 TYR A CA 1
ATOM 696 C C . TYR A 1 93 ? 12.925 4.766 -11.020 1.00 91.88 93 TYR A C 1
ATOM 698 O O . TYR A 1 93 ? 12.017 4.859 -10.196 1.00 91.88 93 TYR A O 1
ATOM 706 N N . ARG A 1 94 ? 12.736 5.178 -12.281 1.00 92.00 94 ARG A N 1
ATOM 707 C CA . ARG A 1 94 ? 11.469 5.759 -12.760 1.00 92.00 94 ARG A CA 1
ATOM 708 C C . ARG A 1 94 ? 10.284 4.793 -12.747 1.00 92.00 94 ARG A C 1
ATOM 710 O O . ARG A 1 94 ? 9.156 5.236 -12.950 1.00 92.00 94 ARG A O 1
ATOM 717 N N . PHE A 1 95 ? 10.498 3.504 -12.495 1.00 94.38 95 PHE A N 1
ATOM 718 C CA . PHE A 1 95 ? 9.411 2.543 -12.345 1.00 94.38 95 PHE A CA 1
ATOM 719 C C . PHE A 1 95 ? 8.766 2.588 -10.958 1.00 94.38 95 PHE A C 1
ATOM 721 O O . PHE A 1 95 ? 7.652 2.089 -10.832 1.00 94.38 95 PHE A O 1
ATOM 728 N N . PHE A 1 96 ? 9.356 3.245 -9.948 1.00 94.38 96 PHE A N 1
ATOM 729 C CA . PHE A 1 96 ? 8.709 3.395 -8.636 1.00 94.38 96 PHE A CA 1
ATOM 730 C C . PHE A 1 96 ? 7.324 4.076 -8.744 1.00 94.38 96 PHE A C 1
ATOM 732 O O . PHE A 1 96 ? 6.332 3.452 -8.355 1.00 94.38 96 PHE A O 1
ATOM 739 N N . PRO A 1 97 ? 7.176 5.274 -9.355 1.00 93.69 97 PRO A N 1
ATOM 740 C CA . PRO A 1 97 ? 5.855 5.875 -9.575 1.00 93.69 97 PRO A CA 1
ATOM 741 C C . PRO A 1 97 ? 4.917 5.027 -10.447 1.00 93.69 97 PRO A C 1
ATOM 743 O O . PRO A 1 97 ? 3.699 5.055 -10.267 1.00 93.69 97 PRO A O 1
ATOM 746 N N . VAL A 1 98 ? 5.464 4.254 -11.394 1.00 95.06 98 VAL A N 1
ATOM 747 C CA . VAL A 1 98 ? 4.673 3.367 -12.265 1.00 95.06 98 VAL A CA 1
ATOM 748 C C . VAL A 1 98 ? 4.089 2.210 -11.458 1.00 95.06 98 VAL A C 1
ATOM 750 O O . VAL A 1 98 ? 2.899 1.922 -11.578 1.00 95.06 98 VAL A O 1
ATOM 753 N N . ALA A 1 99 ? 4.886 1.600 -10.580 1.00 96.94 99 ALA A N 1
ATOM 754 C CA . ALA A 1 99 ? 4.432 0.577 -9.650 1.00 96.94 99 ALA A CA 1
ATOM 755 C C . ALA A 1 99 ? 3.360 1.121 -8.695 1.00 96.94 99 ALA A C 1
ATOM 757 O O . ALA A 1 99 ? 2.330 0.479 -8.494 1.00 96.94 99 ALA A O 1
ATOM 758 N N . GLN A 1 100 ? 3.545 2.341 -8.175 1.00 96.25 100 GLN A N 1
ATOM 759 C CA . GLN A 1 100 ? 2.560 3.005 -7.315 1.00 96.25 100 GLN A CA 1
ATOM 760 C C . GLN A 1 100 ? 1.230 3.227 -8.039 1.00 96.25 100 GLN A C 1
ATOM 762 O O . GLN A 1 100 ? 0.159 2.909 -7.520 1.00 96.25 100 GLN A O 1
ATOM 767 N N . ARG A 1 101 ? 1.291 3.731 -9.277 1.00 96.00 101 ARG A N 1
ATOM 768 C CA . ARG A 1 101 ? 0.112 3.932 -10.122 1.00 96.00 101 ARG A CA 1
ATOM 769 C C . ARG A 1 101 ? -0.593 2.614 -10.425 1.00 96.00 101 ARG A C 1
ATOM 771 O O . ARG A 1 101 ? -1.825 2.571 -10.397 1.00 96.00 101 ARG A O 1
ATOM 778 N N . GLN A 1 102 ? 0.168 1.556 -10.700 1.00 97.69 102 GLN A N 1
ATOM 779 C CA . GLN A 1 102 ? -0.374 0.219 -10.915 1.00 97.69 102 GLN A CA 1
ATOM 780 C C . GLN A 1 102 ? -1.085 -0.284 -9.654 1.00 97.69 102 GLN A C 1
ATOM 782 O O . GLN A 1 102 ? -2.231 -0.705 -9.753 1.00 97.69 102 GLN A O 1
ATOM 787 N N . ALA A 1 103 ? -0.485 -0.154 -8.467 1.00 98.19 103 ALA A N 1
ATOM 788 C CA . ALA A 1 103 ? -1.114 -0.547 -7.204 1.00 98.19 103 ALA A CA 1
ATOM 789 C C . ALA A 1 103 ? -2.448 0.187 -6.960 1.00 98.19 103 ALA A C 1
ATOM 791 O O . ALA A 1 103 ? -3.461 -0.440 -6.659 1.00 98.19 103 ALA A O 1
ATOM 792 N N . LEU A 1 104 ? -2.493 1.507 -7.170 1.00 97.62 104 LEU A N 1
ATOM 793 C CA . LEU A 1 104 ? -3.725 2.295 -7.021 1.00 97.62 104 LEU A CA 1
ATOM 794 C C . LEU A 1 104 ? -4.791 1.928 -8.065 1.00 97.62 104 LEU A C 1
ATOM 796 O O . LEU A 1 104 ? -5.985 1.924 -7.763 1.00 97.62 104 LEU A O 1
ATOM 800 N N . SER A 1 105 ? -4.370 1.589 -9.284 1.00 96.94 105 SER A N 1
ATOM 801 C CA . SER A 1 105 ? -5.273 1.108 -10.336 1.00 96.94 105 SER A CA 1
ATOM 802 C C . SER A 1 105 ? -5.839 -0.272 -9.991 1.00 96.94 105 SER A C 1
ATOM 804 O O . SER A 1 105 ? -7.036 -0.502 -10.165 1.00 96.94 105 SER A O 1
ATOM 806 N N . THR A 1 106 ? -5.014 -1.160 -9.430 1.00 98.31 106 THR A N 1
ATOM 807 C CA . THR A 1 106 ? -5.432 -2.458 -8.887 1.00 98.31 106 THR A CA 1
ATOM 808 C C . THR A 1 106 ? -6.443 -2.292 -7.759 1.00 98.31 106 THR A C 1
ATOM 810 O O . THR A 1 106 ? -7.456 -2.987 -7.757 1.00 98.31 106 THR A O 1
ATOM 813 N N . LEU A 1 107 ? -6.228 -1.347 -6.837 1.00 98.38 107 LEU A N 1
ATOM 814 C CA . LEU A 1 107 ? -7.189 -1.032 -5.778 1.00 98.38 107 LEU A CA 1
ATOM 815 C C . LEU A 1 107 ? -8.540 -0.592 -6.359 1.00 98.38 107 LEU A C 1
ATOM 817 O O . LEU A 1 107 ? -9.583 -1.132 -5.994 1.00 98.38 107 LEU A O 1
ATOM 821 N N . GLU A 1 108 ? -8.530 0.359 -7.297 1.00 97.06 108 GLU A N 1
ATOM 822 C CA . GLU A 1 108 ? -9.745 0.839 -7.965 1.00 97.06 108 GLU A CA 1
ATOM 823 C C . GLU A 1 108 ? -10.478 -0.309 -8.683 1.00 97.06 108 GLU A C 1
ATOM 825 O O . GLU A 1 108 ? -11.701 -0.428 -8.582 1.00 97.06 108 GLU A O 1
ATOM 830 N N . PHE A 1 109 ? -9.739 -1.188 -9.365 1.00 97.06 109 PHE A N 1
ATOM 831 C CA . PHE A 1 109 ? -10.284 -2.372 -10.027 1.00 97.06 109 PHE A CA 1
ATOM 832 C C . PHE A 1 109 ? -10.860 -3.394 -9.035 1.00 97.06 109 PHE A C 1
ATOM 834 O O . PHE A 1 109 ? -11.955 -3.915 -9.259 1.00 97.06 109 PHE A O 1
ATOM 841 N N . GLY A 1 110 ? -10.172 -3.643 -7.920 1.00 97.31 110 GLY A N 1
ATOM 842 C CA . GLY A 1 110 ? -10.617 -4.546 -6.862 1.00 97.31 110 GLY A CA 1
ATOM 843 C C . GLY A 1 110 ? -11.910 -4.075 -6.204 1.00 97.31 110 GLY A C 1
ATOM 844 O O . GLY A 1 110 ? -12.847 -4.863 -6.081 1.00 97.31 110 GLY A O 1
ATOM 845 N N . LEU A 1 111 ? -12.006 -2.783 -5.879 1.00 96.94 111 LEU A N 1
ATOM 846 C CA . LEU A 1 111 ? -13.220 -2.176 -5.329 1.00 96.94 111 LEU A CA 1
ATOM 847 C C . LEU A 1 111 ? -14.386 -2.236 -6.330 1.00 96.94 111 LEU A C 1
ATOM 849 O O . LEU A 1 111 ? -15.501 -2.587 -5.953 1.00 96.94 111 LEU A O 1
ATOM 853 N N . ARG A 1 112 ? -14.144 -1.947 -7.619 1.00 94.94 112 ARG A N 1
ATOM 854 C CA . ARG A 1 112 ? -15.177 -2.073 -8.669 1.00 94.94 112 ARG A CA 1
ATOM 855 C C . ARG A 1 112 ? -15.656 -3.502 -8.875 1.00 94.94 112 ARG A C 1
ATOM 857 O O . ARG A 1 112 ? -16.810 -3.697 -9.226 1.00 94.94 112 ARG A O 1
ATOM 864 N N . SER A 1 113 ? -14.764 -4.472 -8.712 1.00 94.69 113 SER A N 1
ATOM 865 C CA . SER A 1 113 ? -15.103 -5.889 -8.854 1.00 94.69 113 SER A CA 1
ATOM 866 C C . SER A 1 113 ? -15.913 -6.398 -7.660 1.00 94.69 113 SER A C 1
ATOM 868 O O . SER A 1 113 ? -16.730 -7.299 -7.823 1.00 94.69 113 SER A O 1
ATOM 870 N N . ARG A 1 114 ? -15.709 -5.808 -6.473 1.00 94.31 114 ARG A N 1
ATOM 871 C CA . ARG A 1 114 ? -16.420 -6.173 -5.241 1.00 94.31 114 ARG A CA 1
ATOM 872 C C . ARG A 1 114 ? -17.808 -5.545 -5.145 1.00 94.31 114 ARG A C 1
ATOM 874 O O . ARG A 1 114 ? -18.735 -6.197 -4.675 1.00 94.31 114 ARG A O 1
ATOM 881 N N . PHE A 1 115 ? -17.945 -4.283 -5.540 1.00 92.50 115 PHE A N 1
ATOM 882 C CA . PHE A 1 115 ? -19.151 -3.487 -5.304 1.00 92.50 115 PHE A CA 1
ATOM 883 C C . PHE A 1 115 ? -20.035 -3.355 -6.547 1.00 92.50 115 PHE A C 1
ATOM 885 O O . PHE A 1 115 ? -19.551 -3.485 -7.673 1.00 92.50 115 PHE A O 1
ATOM 892 N N . PRO A 1 116 ? -21.340 -3.064 -6.382 1.00 83.88 116 PRO A N 1
ATOM 893 C CA . PRO A 1 116 ? -22.231 -2.877 -7.519 1.00 83.88 116 PRO A CA 1
ATOM 894 C C . PRO A 1 116 ? -21.757 -1.736 -8.428 1.00 83.88 116 PRO A C 1
ATOM 896 O O . PRO A 1 116 ? -21.254 -0.706 -7.976 1.00 83.88 116 PRO A O 1
ATOM 899 N N . GLY A 1 117 ? -21.996 -1.883 -9.736 1.00 79.31 117 GLY A N 1
ATOM 900 C CA . GLY A 1 117 ? -21.577 -0.903 -10.747 1.00 79.31 117 GLY A CA 1
ATOM 901 C C . GLY A 1 117 ? -22.187 0.499 -10.578 1.00 79.31 117 GLY A C 1
ATOM 902 O O . GLY A 1 117 ? -21.674 1.459 -11.159 1.00 79.31 117 GLY A O 1
ATOM 903 N N . ARG A 1 118 ? -23.251 0.623 -9.772 1.00 84.06 118 ARG A N 1
ATOM 904 C CA . ARG A 1 118 ? -23.821 1.882 -9.281 1.00 84.06 118 ARG A CA 1
ATOM 905 C C . ARG A 1 118 ? -23.915 1.853 -7.753 1.00 84.06 118 ARG A C 1
ATOM 907 O O . ARG A 1 118 ? -24.611 1.016 -7.195 1.00 84.06 118 ARG A O 1
ATOM 914 N N . LEU A 1 119 ? -23.262 2.817 -7.109 1.00 89.31 119 LEU A N 1
ATOM 915 C CA . LEU A 1 119 ? -23.371 3.106 -5.672 1.00 89.31 119 LEU A CA 1
ATOM 916 C C . LEU A 1 119 ? -24.522 4.092 -5.364 1.00 89.31 119 LEU A C 1
ATOM 918 O O . LEU A 1 119 ? -25.064 4.693 -6.289 1.00 89.31 119 LEU A O 1
ATOM 922 N N . PRO A 1 120 ? -24.894 4.343 -4.102 1.00 90.38 120 PRO A N 1
ATOM 923 C CA . PRO A 1 120 ? -25.789 5.455 -3.772 1.00 90.38 120 PRO A CA 1
ATOM 924 C C . PRO A 1 120 ? -25.267 6.807 -4.291 1.00 90.38 120 PRO A C 1
ATOM 926 O O . PRO A 1 120 ? -24.057 7.002 -4.436 1.00 90.38 120 PRO A O 1
ATOM 929 N N . SER A 1 121 ? -26.171 7.752 -4.570 1.00 87.44 121 SER A N 1
ATOM 930 C CA . SER A 1 121 ? -25.853 9.038 -5.220 1.00 87.44 121 SER A CA 1
ATOM 931 C C . SER A 1 121 ? -24.779 9.839 -4.482 1.00 87.44 121 SER A C 1
ATOM 933 O O . SER A 1 121 ? -23.918 10.428 -5.129 1.00 87.44 121 SER A O 1
ATOM 935 N N . GLN A 1 122 ? -24.752 9.786 -3.147 1.00 89.69 122 GLN A N 1
ATOM 936 C CA . GLN A 1 122 ? -23.720 10.437 -2.332 1.00 89.69 122 GLN A CA 1
ATOM 937 C C . GLN A 1 122 ? -22.300 9.930 -2.624 1.00 89.69 122 GLN A C 1
ATOM 939 O O . GLN A 1 122 ? -21.346 10.682 -2.443 1.00 89.69 122 GLN A O 1
ATOM 944 N N . TYR A 1 123 ? -22.148 8.689 -3.110 1.00 90.25 123 TYR A N 1
ATOM 945 C CA . TYR A 1 123 ? -20.876 8.054 -3.483 1.00 90.25 123 TYR A CA 1
ATOM 946 C C . TYR A 1 123 ? -20.529 8.193 -4.965 1.00 90.25 123 TYR A C 1
ATOM 948 O O . TYR A 1 123 ? -19.431 7.817 -5.379 1.00 90.25 123 TYR A O 1
ATOM 956 N N . GLN A 1 124 ? -21.441 8.737 -5.767 1.00 85.38 124 GLN A N 1
ATOM 957 C CA . GLN A 1 124 ? -21.256 8.915 -7.197 1.00 85.38 124 GLN A CA 1
ATOM 958 C C . GLN A 1 124 ? -20.981 10.374 -7.543 1.00 85.38 124 GLN A C 1
ATOM 960 O O . GLN A 1 124 ? -21.506 11.303 -6.937 1.00 85.38 124 GLN A O 1
ATOM 965 N N . SER A 1 125 ? -20.172 10.576 -8.578 1.00 79.56 125 SER A N 1
ATOM 966 C CA . SER A 1 125 ? -20.105 11.877 -9.231 1.00 79.56 125 SER A CA 1
ATOM 967 C C . SER A 1 125 ? -21.225 11.961 -10.259 1.00 79.56 125 SER A C 1
ATOM 969 O O . SER A 1 125 ? -21.345 11.071 -11.097 1.00 79.56 125 SER A O 1
ATOM 971 N N . SER A 1 126 ? -21.980 13.060 -10.265 1.00 71.50 126 SER A N 1
ATOM 972 C CA . SER A 1 126 ? -22.995 13.329 -11.294 1.00 71.50 126 SER A CA 1
ATOM 973 C C . SER A 1 126 ? -22.424 13.362 -12.718 1.00 71.50 126 SER A C 1
ATOM 975 O O . SER A 1 126 ? -23.162 13.166 -13.679 1.00 71.50 126 SER A O 1
ATOM 977 N N . ARG A 1 127 ? -21.110 13.584 -12.863 1.00 76.31 127 ARG A N 1
ATOM 978 C CA . ARG A 1 127 ? -20.412 13.636 -14.155 1.00 76.31 127 ARG A CA 1
ATOM 979 C C . ARG A 1 127 ? -19.969 12.269 -14.676 1.00 76.31 127 ARG A C 1
ATOM 981 O O . ARG A 1 127 ? -19.716 12.146 -15.869 1.00 76.31 127 ARG A O 1
ATOM 988 N N . ASN A 1 128 ? -19.869 11.252 -13.817 1.00 74.19 128 ASN A N 1
ATOM 989 C CA . ASN A 1 128 ? -19.286 9.960 -14.178 1.00 74.19 128 ASN A CA 1
ATOM 990 C C . ASN A 1 128 ? -20.312 8.836 -14.039 1.00 74.19 128 ASN A C 1
ATOM 992 O O . ASN A 1 128 ? -20.895 8.636 -12.979 1.00 74.19 128 ASN A O 1
ATOM 996 N N . LYS A 1 129 ? -20.471 8.034 -15.099 1.00 73.12 129 LYS A N 1
ATOM 997 C CA . LYS A 1 129 ? -21.379 6.873 -15.107 1.00 73.12 129 LYS A CA 1
ATOM 998 C C . LYS A 1 129 ? -20.961 5.779 -14.114 1.00 73.12 129 LYS A C 1
ATOM 1000 O O . LYS A 1 129 ? -21.807 5.003 -13.678 1.00 73.12 129 LYS A O 1
ATOM 1005 N N . HIS A 1 130 ? -19.672 5.730 -13.774 1.00 76.69 130 HIS A N 1
ATOM 1006 C CA . HIS A 1 130 ? -19.090 4.763 -12.850 1.00 76.69 130 HIS A CA 1
ATOM 1007 C C . HIS A 1 130 ? -18.367 5.471 -11.703 1.00 76.69 130 HIS A C 1
ATOM 1009 O O . HIS A 1 130 ? -17.705 6.491 -11.931 1.00 76.69 130 HIS A O 1
ATOM 1015 N N . PRO A 1 131 ? -18.445 4.931 -10.476 1.00 82.00 131 PRO A N 1
ATOM 1016 C CA . PRO A 1 131 ? -17.719 5.487 -9.348 1.00 82.00 131 PRO A CA 1
ATOM 1017 C C . PRO A 1 131 ? -16.202 5.353 -9.571 1.00 82.00 131 PRO A C 1
ATOM 1019 O O . PRO A 1 131 ? -15.696 4.355 -10.101 1.00 82.00 131 PRO A O 1
ATOM 1022 N N . MET A 1 132 ? -15.477 6.407 -9.203 1.00 90.62 132 MET A N 1
ATOM 1023 C CA . MET A 1 132 ? -14.010 6.444 -9.190 1.00 90.62 132 MET A CA 1
ATOM 1024 C C . MET A 1 132 ? -13.480 5.992 -7.825 1.00 90.62 132 MET A C 1
ATOM 1026 O O . MET A 1 132 ? -14.267 5.813 -6.893 1.00 90.62 132 MET A O 1
ATOM 1030 N N . LEU A 1 133 ? -12.155 5.865 -7.697 1.00 93.75 133 LEU A N 1
ATOM 1031 C CA . LEU A 1 133 ? -11.488 5.432 -6.465 1.00 93.75 133 LEU A CA 1
ATOM 1032 C C . LEU A 1 133 ? -12.017 6.147 -5.209 1.00 93.75 133 LEU A C 1
ATOM 1034 O O . LEU A 1 133 ? -12.387 5.475 -4.257 1.00 93.75 133 LEU A O 1
ATOM 1038 N N . ALA A 1 134 ? -12.156 7.478 -5.234 1.00 93.94 134 ALA A N 1
ATOM 1039 C CA . ALA A 1 134 ? -12.677 8.246 -4.095 1.00 93.94 134 ALA A CA 1
ATOM 1040 C C . ALA A 1 134 ? -14.080 7.800 -3.639 1.00 93.94 134 ALA A C 1
ATOM 1042 O O . ALA A 1 134 ? -14.335 7.643 -2.448 1.00 93.94 134 ALA A O 1
ATOM 1043 N N . GLY A 1 135 ? -14.997 7.588 -4.589 1.00 93.56 135 GLY A N 1
ATOM 1044 C CA . GLY A 1 135 ? -16.375 7.192 -4.290 1.00 93.56 135 GLY A CA 1
ATOM 1045 C C . GLY A 1 135 ? -16.467 5.763 -3.760 1.00 93.56 135 GLY A C 1
ATOM 1046 O O . GLY A 1 135 ? -17.171 5.516 -2.784 1.00 93.56 135 GLY A O 1
ATOM 1047 N N . LEU A 1 136 ? -15.712 4.851 -4.379 1.00 95.50 136 LEU A N 1
ATOM 1048 C CA . LEU A 1 136 ? -15.621 3.443 -3.985 1.00 95.50 136 LEU A CA 1
ATOM 1049 C C . LEU A 1 136 ? -14.989 3.271 -2.604 1.00 95.50 136 LEU A C 1
ATOM 1051 O O . LEU A 1 136 ? -15.516 2.534 -1.779 1.00 95.50 136 LEU A O 1
ATOM 1055 N N . LEU A 1 137 ? -13.878 3.964 -2.355 1.00 96.25 137 LEU A N 1
ATOM 1056 C CA . LEU A 1 137 ? -13.149 3.881 -1.096 1.00 96.25 137 LEU A CA 1
ATOM 1057 C C . LEU A 1 137 ? -13.990 4.437 0.053 1.00 96.25 137 LEU A C 1
ATOM 1059 O O . LEU A 1 137 ? -14.138 3.777 1.073 1.00 96.25 137 LEU A O 1
ATOM 1063 N N . ARG A 1 138 ? -14.626 5.600 -0.144 1.00 95.44 138 ARG A N 1
ATOM 1064 C CA . ARG A 1 138 ? -15.546 6.162 0.851 1.00 95.44 138 ARG A CA 1
ATOM 1065 C C . ARG A 1 138 ? -16.715 5.218 1.143 1.00 95.44 138 ARG A C 1
ATOM 1067 O O . ARG A 1 138 ? -17.058 5.040 2.299 1.00 95.44 138 ARG A O 1
ATOM 1074 N N . TYR A 1 139 ? -17.299 4.594 0.119 1.00 95.12 139 TYR A N 1
ATOM 1075 C CA . TYR A 1 139 ? -18.356 3.601 0.325 1.00 95.12 139 TYR A CA 1
ATOM 1076 C C . TYR A 1 139 ? -17.860 2.402 1.146 1.00 95.12 139 TYR A C 1
ATOM 1078 O O . TYR A 1 139 ? -18.519 2.008 2.101 1.00 95.12 139 TYR A O 1
ATOM 1086 N N . ALA A 1 140 ? -16.685 1.855 0.823 1.00 95.81 140 ALA A N 1
ATOM 1087 C CA . ALA A 1 140 ? -16.107 0.732 1.559 1.00 95.81 140 ALA A CA 1
ATOM 1088 C C . ALA A 1 140 ? -15.890 1.055 3.048 1.00 95.81 140 ALA A C 1
ATOM 1090 O O . ALA A 1 140 ? -16.182 0.228 3.909 1.00 95.81 140 ALA A O 1
ATOM 1091 N N . ILE A 1 141 ? -15.420 2.268 3.339 1.00 95.38 141 ILE A N 1
ATOM 1092 C CA . ILE A 1 141 ? -15.196 2.772 4.698 1.00 95.38 141 ILE A CA 1
ATOM 1093 C C . ILE A 1 141 ? -16.522 2.961 5.436 1.00 95.38 141 ILE A C 1
ATOM 1095 O O . ILE A 1 141 ? -16.713 2.387 6.503 1.00 95.38 141 ILE A O 1
ATOM 1099 N N . ASP A 1 142 ? -17.464 3.703 4.849 1.00 94.56 142 ASP A N 1
ATOM 1100 C CA . ASP A 1 142 ? -18.747 4.024 5.487 1.00 94.56 142 ASP A CA 1
ATOM 1101 C C . ASP A 1 142 ? -19.600 2.770 5.751 1.00 94.56 142 ASP A C 1
ATOM 1103 O O . ASP A 1 142 ? -20.435 2.762 6.650 1.00 94.56 142 ASP A O 1
ATOM 1107 N N . GLN A 1 143 ? -19.422 1.709 4.958 1.00 93.12 143 GLN A N 1
ATOM 1108 C CA . GLN A 1 143 ? -20.083 0.415 5.159 1.00 93.12 143 GLN A CA 1
ATOM 1109 C C . GLN A 1 143 ? -19.288 -0.545 6.064 1.00 93.12 143 GLN A C 1
ATOM 1111 O O . GLN A 1 143 ? -19.716 -1.677 6.272 1.00 93.12 143 GLN A O 1
ATOM 1116 N N . GLY A 1 144 ? -18.134 -0.126 6.594 1.00 93.88 144 GLY A N 1
ATOM 1117 C CA . GLY A 1 144 ? -17.330 -0.918 7.527 1.00 93.88 144 GLY A CA 1
ATOM 1118 C C . GLY A 1 144 ? -16.569 -2.090 6.896 1.00 93.88 144 GLY A C 1
ATOM 1119 O O . GLY A 1 144 ? -16.115 -2.978 7.621 1.00 93.88 144 GLY A O 1
ATOM 1120 N N . PHE A 1 145 ? -16.399 -2.113 5.568 1.00 95.44 145 PHE A N 1
ATOM 1121 C CA . PHE A 1 145 ? -15.519 -3.085 4.903 1.00 95.44 145 PHE A CA 1
ATOM 1122 C C . PHE A 1 145 ? -14.044 -2.813 5.189 1.00 95.44 145 PHE A C 1
ATOM 1124 O O . PHE A 1 145 ? -13.239 -3.733 5.101 1.00 95.44 145 PHE A O 1
ATOM 1131 N N . ILE A 1 146 ? -13.702 -1.561 5.500 1.00 96.69 146 ILE A N 1
ATOM 1132 C CA . ILE A 1 146 ? -12.344 -1.121 5.816 1.00 96.69 146 ILE A CA 1
ATOM 1133 C C . ILE A 1 146 ? -12.359 -0.495 7.207 1.00 96.69 146 ILE A C 1
ATOM 1135 O O . ILE A 1 146 ? -13.173 0.394 7.460 1.00 96.69 146 ILE A O 1
ATOM 1139 N N . ARG A 1 147 ? -11.472 -0.942 8.100 1.00 95.50 147 ARG A N 1
ATOM 1140 C CA . ARG A 1 147 ? -11.382 -0.427 9.476 1.00 95.50 147 ARG A CA 1
ATOM 1141 C C . ARG A 1 147 ? -9.936 -0.223 9.894 1.00 95.50 147 ARG A C 1
ATOM 1143 O O . ARG A 1 147 ? -9.050 -0.908 9.399 1.00 95.50 147 ARG A O 1
ATOM 1150 N N . ASN A 1 148 ? -9.719 0.703 10.824 1.00 95.62 148 ASN A N 1
ATOM 1151 C CA . ASN A 1 148 ? -8.392 1.055 11.328 1.00 95.62 148 ASN A CA 1
ATOM 1152 C C . ASN A 1 148 ? -7.656 -0.159 11.911 1.00 95.62 148 ASN A C 1
ATOM 1154 O O . ASN A 1 148 ? -6.481 -0.374 11.629 1.00 95.62 148 ASN A O 1
ATOM 1158 N N . GLU A 1 149 ? -8.378 -0.985 12.659 1.00 93.81 149 GLU A N 1
ATOM 1159 C CA . GLU A 1 149 ? -7.853 -2.111 13.428 1.00 93.81 149 GLU A CA 1
ATOM 1160 C C . GLU A 1 149 ? -7.390 -3.277 12.555 1.00 93.81 149 GLU A C 1
ATOM 1162 O O . GLU A 1 149 ? -6.784 -4.206 13.066 1.00 93.81 149 GLU A O 1
ATOM 1167 N N . ASP A 1 150 ? -7.676 -3.249 11.254 1.00 94.69 150 ASP A N 1
ATOM 1168 C CA . ASP A 1 150 ? -7.296 -4.308 10.324 1.00 94.69 150 ASP A CA 1
ATOM 1169 C C . ASP A 1 150 ? -6.062 -3.911 9.472 1.00 94.69 150 ASP A C 1
ATOM 1171 O O . ASP A 1 150 ? -5.767 -4.561 8.466 1.00 94.69 150 ASP A O 1
ATOM 1175 N N . PHE A 1 151 ? -5.350 -2.836 9.848 1.00 96.62 151 PHE A N 1
ATOM 1176 C CA . PHE A 1 151 ? -4.091 -2.393 9.226 1.00 96.62 151 PHE A CA 1
ATOM 1177 C C . PHE A 1 151 ? -2.889 -2.634 10.146 1.00 96.62 151 PHE A C 1
ATOM 1179 O O . PHE A 1 151 ? -2.858 -2.167 11.290 1.00 96.62 151 PHE A O 1
ATOM 1186 N N . SER A 1 152 ? -1.818 -3.236 9.618 1.00 94.50 152 SER A N 1
ATOM 1187 C CA . SER A 1 152 ? -0.588 -3.482 10.390 1.00 94.50 152 SER A CA 1
ATOM 1188 C C . SER A 1 152 ? 0.051 -2.176 10.863 1.00 94.50 152 SER A C 1
ATOM 1190 O O . SER A 1 152 ? 0.502 -2.064 12.004 1.00 94.50 152 SER A O 1
ATOM 1192 N N . ARG A 1 153 ? 0.036 -1.145 10.008 1.00 92.94 153 ARG A N 1
ATOM 1193 C CA . ARG A 1 153 ? 0.580 0.180 10.340 1.00 92.94 153 ARG A CA 1
ATOM 1194 C C . ARG A 1 153 ? -0.173 0.847 11.489 1.00 92.94 153 ARG A C 1
ATOM 1196 O O . ARG A 1 153 ? 0.444 1.537 12.298 1.00 92.94 153 ARG A O 1
ATOM 1203 N N . TRP A 1 154 ? -1.488 0.654 11.572 1.00 95.62 154 TRP A N 1
ATOM 1204 C CA . TRP A 1 154 ? -2.269 1.189 12.682 1.00 95.62 154 TRP A CA 1
ATOM 1205 C C . TRP A 1 154 ? -1.828 0.548 14.000 1.00 95.62 154 TRP A C 1
ATOM 1207 O O . TRP A 1 154 ? -1.502 1.268 14.941 1.00 95.62 154 TRP A O 1
ATOM 1217 N N . HIS A 1 155 ? -1.675 -0.781 14.039 1.00 93.88 155 HIS A N 1
ATOM 1218 C CA . HIS A 1 155 ? -1.159 -1.472 15.224 1.00 93.88 155 HIS A CA 1
ATOM 1219 C C . HIS A 1 155 ? 0.235 -0.996 15.633 1.00 93.88 155 HIS A C 1
ATOM 1221 O O . HIS A 1 155 ? 0.471 -0.770 16.818 1.00 93.88 155 HIS A O 1
ATOM 1227 N N . GLN A 1 156 ? 1.144 -0.798 14.675 1.00 91.62 156 GLN A N 1
ATOM 1228 C CA . GLN A 1 156 ? 2.484 -0.274 14.954 1.00 91.62 156 GLN A CA 1
ATOM 1229 C C . GLN A 1 156 ? 2.426 1.110 15.613 1.00 91.62 156 GLN A C 1
ATOM 1231 O O . GLN A 1 156 ? 3.089 1.340 16.622 1.00 91.62 156 GLN A O 1
ATOM 1236 N N . VAL A 1 157 ? 1.607 2.025 15.085 1.00 92.44 157 VAL A N 1
ATOM 1237 C CA . VAL A 1 157 ? 1.455 3.372 15.658 1.00 92.44 157 VAL A CA 1
ATOM 1238 C C . VAL A 1 157 ? 0.823 3.322 17.044 1.00 92.44 157 VAL A C 1
ATOM 1240 O O . VAL A 1 157 ? 1.304 3.998 17.949 1.00 92.44 157 VAL A O 1
ATOM 1243 N N . VAL A 1 158 ? -0.206 2.499 17.241 1.00 93.69 158 VAL A N 1
ATOM 1244 C CA . VAL A 1 158 ? -0.856 2.319 18.545 1.00 93.69 158 VAL A CA 1
ATOM 1245 C C . VAL A 1 158 ? 0.125 1.766 19.582 1.00 93.69 158 VAL A C 1
ATOM 1247 O O . VAL A 1 158 ? 0.189 2.271 20.701 1.00 93.69 158 VAL A O 1
ATOM 1250 N N . GLN A 1 159 ? 0.938 0.776 19.212 1.00 92.31 159 GLN A N 1
ATOM 1251 C CA . GLN A 1 159 ? 1.971 0.225 20.092 1.00 92.31 159 GLN A CA 1
ATOM 1252 C C . GLN A 1 159 ? 3.057 1.252 20.421 1.00 92.31 159 GLN A C 1
ATOM 1254 O O . GLN A 1 159 ? 3.465 1.358 21.578 1.00 92.31 159 GLN A O 1
ATOM 1259 N N . ASN A 1 160 ? 3.511 2.027 19.433 1.00 91.31 160 ASN A N 1
ATOM 1260 C CA . ASN A 1 160 ? 4.509 3.072 19.650 1.00 91.31 160 ASN A CA 1
ATOM 1261 C C . ASN A 1 160 ? 3.978 4.164 20.582 1.00 91.31 160 ASN A C 1
ATOM 1263 O O . ASN A 1 160 ? 4.657 4.511 21.542 1.00 91.31 160 ASN A O 1
ATOM 1267 N N . ARG A 1 161 ? 2.737 4.620 20.385 1.00 93.06 161 ARG A N 1
ATOM 1268 C CA . ARG A 1 161 ? 2.085 5.590 21.278 1.00 93.06 161 ARG A CA 1
ATOM 1269 C C . ARG A 1 161 ? 1.940 5.067 22.699 1.00 93.06 161 ARG A C 1
ATOM 1271 O O . ARG A 1 161 ? 2.271 5.778 23.641 1.00 93.06 161 ARG A O 1
ATOM 1278 N N . ALA A 1 162 ? 1.533 3.809 22.856 1.00 92.69 162 ALA A N 1
ATOM 1279 C CA . ALA A 1 162 ? 1.438 3.192 24.172 1.00 92.69 162 ALA A CA 1
ATOM 1280 C C . ALA A 1 162 ? 2.812 3.163 24.874 1.00 92.69 162 ALA A C 1
ATOM 1282 O O . ALA A 1 162 ? 2.915 3.510 26.053 1.00 92.69 162 ALA A O 1
ATOM 1283 N N . ARG A 1 163 ? 3.887 2.809 24.150 1.00 90.50 163 ARG A N 1
ATOM 1284 C CA . ARG A 1 163 ? 5.270 2.840 24.665 1.00 90.50 163 ARG A CA 1
ATOM 1285 C C . ARG A 1 163 ? 5.722 4.254 25.033 1.00 90.50 163 ARG A C 1
ATOM 1287 O O . ARG A 1 163 ? 6.269 4.447 26.116 1.00 90.50 163 ARG A O 1
ATOM 1294 N N . GLU A 1 164 ? 5.464 5.236 24.175 1.00 90.50 164 GLU A N 1
ATOM 1295 C CA . GLU A 1 164 ? 5.775 6.649 24.425 1.00 90.50 164 GLU A CA 1
ATOM 1296 C C . GLU A 1 164 ? 5.044 7.169 25.667 1.00 90.50 164 GLU A C 1
ATOM 1298 O O . GLU A 1 164 ? 5.659 7.794 26.534 1.00 90.50 164 GLU A O 1
ATOM 1303 N N . ARG A 1 165 ? 3.755 6.845 25.813 1.00 92.12 165 ARG A N 1
ATOM 1304 C CA . ARG A 1 165 ? 2.959 7.199 26.990 1.00 92.12 165 ARG A CA 1
ATOM 1305 C C . ARG A 1 165 ? 3.527 6.571 28.260 1.00 92.12 165 ARG A C 1
ATOM 1307 O O . ARG A 1 165 ? 3.750 7.295 29.227 1.00 92.12 165 ARG A O 1
ATOM 1314 N N . ARG A 1 166 ? 3.841 5.270 28.254 1.00 90.19 166 ARG A N 1
ATOM 1315 C CA . ARG A 1 166 ? 4.490 4.592 29.393 1.00 90.19 166 ARG A CA 1
ATOM 1316 C C . ARG A 1 166 ? 5.817 5.258 29.760 1.00 90.19 166 ARG A C 1
ATOM 1318 O O . ARG A 1 166 ? 6.089 5.484 30.940 1.00 90.19 166 ARG A O 1
ATOM 1325 N N . SER A 1 167 ? 6.631 5.595 28.760 1.00 89.56 167 SER A N 1
ATOM 1326 C CA . SER A 1 167 ? 7.898 6.303 28.968 1.00 89.56 167 SER A CA 1
ATOM 1327 C C . SER A 1 167 ? 7.670 7.664 29.627 1.00 89.56 167 SER A C 1
ATOM 1329 O O . SER A 1 167 ? 8.383 8.025 30.561 1.00 89.56 167 SER A O 1
ATOM 1331 N N . MET A 1 168 ? 6.655 8.408 29.184 1.00 90.25 168 MET A N 1
ATOM 1332 C CA . MET A 1 168 ? 6.303 9.717 29.734 1.00 90.25 168 MET A CA 1
ATOM 1333 C C . MET A 1 168 ? 5.753 9.628 31.166 1.00 90.25 168 MET A C 1
ATOM 1335 O O . MET A 1 168 ? 6.121 10.429 32.023 1.00 90.25 168 MET A O 1
ATOM 1339 N N . GLU A 1 169 ? 4.887 8.654 31.449 1.00 90.81 169 GLU A N 1
ATOM 1340 C CA . GLU A 1 169 ? 4.369 8.374 32.795 1.00 90.81 169 GLU A CA 1
ATOM 1341 C C . GLU A 1 169 ? 5.504 8.023 33.758 1.00 90.81 169 GLU A C 1
ATOM 1343 O O . GLU A 1 169 ? 5.553 8.527 34.880 1.00 90.81 169 GLU A O 1
ATOM 1348 N N . SER A 1 170 ? 6.456 7.216 33.296 1.00 88.31 170 SER A N 1
ATOM 1349 C CA . SER A 1 170 ? 7.599 6.810 34.106 1.00 88.31 170 SER A CA 1
ATOM 1350 C C . SER A 1 170 ? 8.558 7.972 34.356 1.00 88.31 170 SER A C 1
ATOM 1352 O O . SER A 1 170 ? 9.007 8.163 35.483 1.00 88.31 170 SER A O 1
ATOM 1354 N N . PHE A 1 171 ? 8.803 8.813 33.348 1.00 88.75 171 PHE A N 1
ATOM 1355 C CA . PHE A 1 171 ? 9.557 10.054 33.523 1.00 88.75 171 PHE A CA 1
ATOM 1356 C C . PHE A 1 171 ? 8.890 10.984 34.548 1.00 88.75 171 PHE A C 1
ATOM 1358 O O . PHE A 1 171 ? 9.555 11.494 35.447 1.00 88.75 171 PHE A O 1
ATOM 1365 N N . ARG A 1 172 ? 7.563 11.158 34.476 1.00 91.69 172 ARG A N 1
ATOM 1366 C CA . ARG A 1 172 ? 6.798 11.940 35.465 1.00 91.69 172 ARG A CA 1
ATOM 1367 C C . ARG A 1 172 ? 6.932 11.358 36.871 1.00 91.69 172 ARG A C 1
ATOM 1369 O O . ARG A 1 172 ? 7.203 12.101 37.806 1.00 91.69 172 ARG A O 1
ATOM 1376 N N . TYR A 1 173 ? 6.831 10.038 37.012 1.00 91.19 173 TYR A N 1
ATOM 1377 C CA . TYR A 1 173 ? 7.042 9.358 38.290 1.00 91.19 173 TYR A CA 1
ATOM 1378 C C . TYR A 1 173 ? 8.456 9.579 38.849 1.00 91.19 173 TYR A C 1
ATOM 1380 O O . TYR A 1 173 ? 8.604 9.855 40.039 1.00 91.19 173 TYR A O 1
ATOM 1388 N N . MET A 1 174 ? 9.488 9.499 38.001 1.00 92.81 174 MET A N 1
ATOM 1389 C CA . MET A 1 174 ? 10.874 9.770 38.395 1.00 92.81 174 MET A CA 1
ATOM 1390 C C . MET A 1 174 ? 11.042 11.194 38.930 1.00 92.81 174 MET A C 1
ATOM 1392 O O . MET A 1 174 ? 11.633 11.375 39.993 1.00 92.81 174 MET A O 1
ATOM 1396 N N . VAL A 1 175 ? 10.468 12.189 38.246 1.00 93.06 175 VAL A N 1
ATOM 1397 C CA . VAL A 1 175 ? 10.481 13.591 38.692 1.00 93.06 175 VAL A CA 1
ATOM 1398 C C . VAL A 1 175 ? 9.760 13.750 40.034 1.00 93.06 175 VAL A C 1
ATOM 1400 O O . VAL A 1 175 ? 10.325 14.321 40.966 1.00 93.06 175 VAL A O 1
ATOM 1403 N N . ASP A 1 176 ? 8.555 13.193 40.169 1.00 94.69 176 ASP A N 1
ATOM 1404 C CA . ASP A 1 176 ? 7.729 13.322 41.378 1.00 94.69 176 ASP A CA 1
ATOM 1405 C C . ASP A 1 176 ? 8.350 12.637 42.605 1.00 94.69 176 ASP A C 1
ATOM 1407 O O . ASP A 1 176 ? 8.140 13.064 43.743 1.00 94.69 176 ASP A O 1
ATOM 1411 N N . LYS A 1 177 ? 9.102 11.552 42.393 1.00 94.31 177 LYS A N 1
ATOM 1412 C CA . LYS A 1 177 ? 9.773 10.787 43.453 1.00 94.31 177 LYS A CA 1
ATOM 1413 C C . LYS A 1 177 ? 11.249 11.125 43.626 1.00 94.31 177 LYS A C 1
ATOM 1415 O O . LYS A 1 177 ? 11.870 10.538 44.507 1.00 94.31 177 LYS A O 1
ATOM 1420 N N . GLN A 1 178 ? 11.784 12.059 42.836 1.00 92.75 178 GLN A N 1
ATOM 1421 C CA . GLN A 1 178 ? 13.205 12.424 42.833 1.00 92.75 178 GLN A CA 1
ATOM 1422 C C . GLN A 1 178 ? 14.116 11.199 42.639 1.00 92.75 178 GLN A C 1
ATOM 1424 O O . GLN A 1 178 ? 15.095 11.006 43.355 1.00 92.75 178 GLN A O 1
ATOM 1429 N N . ILE A 1 179 ? 13.744 10.332 41.696 1.00 92.94 179 ILE A N 1
ATOM 1430 C CA . ILE A 1 179 ? 14.501 9.133 41.335 1.00 92.94 179 ILE A CA 1
ATOM 1431 C C . ILE A 1 179 ? 15.342 9.453 40.099 1.00 92.94 179 ILE A C 1
ATOM 1433 O O . ILE A 1 179 ? 14.797 9.804 39.056 1.00 92.94 179 ILE A O 1
ATOM 1437 N N . ASP A 1 180 ? 16.658 9.271 40.199 1.00 86.88 180 ASP A N 1
ATOM 1438 C CA . ASP A 1 180 ? 17.594 9.603 39.116 1.00 86.88 180 ASP A CA 1
ATOM 1439 C C . ASP A 1 180 ? 17.676 8.522 38.024 1.00 86.88 180 ASP A C 1
ATOM 1441 O O . ASP A 1 180 ? 18.069 8.804 36.892 1.00 86.88 180 ASP A O 1
ATOM 1445 N N . CYS A 1 181 ? 17.306 7.274 38.335 1.00 84.50 181 CYS A N 1
ATOM 1446 C CA . CYS A 1 181 ? 17.337 6.166 37.383 1.00 84.50 181 CYS A CA 1
ATOM 1447 C C . CYS A 1 181 ? 16.190 5.166 37.591 1.00 84.50 181 CYS A C 1
ATOM 1449 O O . CYS A 1 181 ? 15.836 4.809 38.712 1.00 84.50 181 CYS A O 1
ATOM 1451 N N . MET A 1 182 ? 15.626 4.679 36.487 1.00 83.31 182 MET A N 1
ATOM 1452 C CA . MET A 1 182 ? 14.608 3.631 36.472 1.00 83.31 182 MET A CA 1
ATOM 1453 C C . MET A 1 182 ? 14.973 2.627 35.379 1.00 83.31 182 MET A C 1
ATOM 1455 O O . MET A 1 182 ? 15.309 3.023 34.264 1.00 83.31 182 MET A O 1
ATOM 1459 N N . GLN A 1 183 ? 14.966 1.337 35.713 1.00 80.62 183 GLN A N 1
ATOM 1460 C CA . GLN A 1 183 ? 15.182 0.275 34.733 1.00 80.62 183 GLN A CA 1
ATOM 1461 C C . GLN A 1 183 ? 13.842 -0.176 34.166 1.00 80.62 183 GLN A C 1
ATOM 1463 O O . GLN A 1 183 ? 12.894 -0.400 34.919 1.00 80.62 183 GLN A O 1
ATOM 1468 N N . PHE A 1 184 ? 13.793 -0.330 32.847 1.00 74.75 184 PHE A N 1
ATOM 1469 C CA . PHE A 1 184 ? 12.644 -0.873 32.137 1.00 74.75 184 PHE A CA 1
ATOM 1470 C C . PHE A 1 184 ? 13.058 -2.148 31.426 1.00 74.75 184 PHE A C 1
ATOM 1472 O O . PHE A 1 184 ? 14.140 -2.214 30.842 1.00 74.75 184 PHE A O 1
ATOM 1479 N N . ASP A 1 185 ? 12.177 -3.139 31.453 1.00 80.50 185 ASP A N 1
ATOM 1480 C CA . ASP A 1 185 ? 12.252 -4.228 30.495 1.00 80.50 185 ASP A CA 1
ATOM 1481 C C . ASP A 1 185 ? 11.617 -3.752 29.185 1.00 80.50 185 ASP A C 1
ATOM 1483 O O . ASP A 1 185 ? 10.411 -3.510 29.108 1.00 80.50 185 ASP A O 1
ATOM 1487 N N . GLU A 1 186 ? 12.442 -3.597 28.150 1.00 72.94 186 GLU A N 1
ATOM 1488 C CA . GLU A 1 186 ? 11.999 -3.203 26.808 1.00 72.94 186 GLU A CA 1
ATOM 1489 C C . GLU A 1 186 ? 11.026 -4.217 26.184 1.00 72.94 186 GLU A C 1
ATOM 1491 O O . GLU A 1 186 ? 10.254 -3.866 25.288 1.00 72.94 186 GLU A O 1
ATOM 1496 N N . ASN A 1 187 ? 11.029 -5.465 26.667 1.00 81.44 187 ASN A N 1
ATOM 1497 C CA . ASN A 1 187 ? 10.163 -6.534 26.175 1.00 81.44 187 ASN A CA 1
ATOM 1498 C C . ASN A 1 187 ? 8.832 -6.622 26.926 1.00 81.44 187 ASN A C 1
ATOM 1500 O O . ASN A 1 187 ? 7.966 -7.413 26.544 1.00 81.44 187 ASN A O 1
ATOM 1504 N N . GLU A 1 188 ? 8.644 -5.836 27.986 1.00 82.56 188 GLU A N 1
ATOM 1505 C CA . GLU A 1 188 ? 7.426 -5.903 28.776 1.00 82.56 188 GLU A CA 1
ATOM 1506 C C . GLU A 1 188 ? 6.229 -5.376 27.961 1.00 82.56 188 GLU A C 1
ATOM 1508 O O . GLU A 1 188 ? 6.263 -4.248 27.450 1.00 82.56 188 GLU A O 1
ATOM 1513 N N . PRO A 1 189 ? 5.141 -6.160 27.838 1.00 81.06 189 PRO A N 1
ATOM 1514 C CA . PRO A 1 189 ? 3.984 -5.760 27.052 1.00 81.06 189 PRO A CA 1
ATOM 1515 C C . PRO A 1 189 ? 3.349 -4.492 27.629 1.00 81.06 189 PRO A C 1
ATOM 1517 O O . PRO A 1 189 ? 3.055 -4.406 28.821 1.00 81.06 189 PRO A O 1
ATOM 1520 N N . VAL A 1 190 ? 3.112 -3.501 26.767 1.00 85.19 190 VAL A N 1
ATOM 1521 C CA . VAL A 1 190 ? 2.450 -2.251 27.155 1.00 85.19 190 VAL A CA 1
ATOM 1522 C C . VAL A 1 190 ? 0.942 -2.382 26.962 1.00 85.19 190 VAL A C 1
ATOM 1524 O O . VAL A 1 190 ? 0.481 -2.832 25.912 1.00 85.19 190 VAL A O 1
ATOM 1527 N N . SER A 1 191 ? 0.162 -1.973 27.965 1.00 87.75 191 SER A N 1
ATOM 1528 C CA . SER A 1 191 ? -1.295 -1.912 27.857 1.00 87.75 191 SER A CA 1
ATOM 1529 C C . SER A 1 191 ? -1.714 -0.767 26.934 1.00 87.75 191 SER A C 1
ATOM 1531 O O . SER A 1 191 ? -1.392 0.401 27.165 1.00 87.75 191 SER A O 1
ATOM 1533 N N . VAL A 1 192 ? -2.442 -1.111 25.873 1.00 90.69 192 VAL A N 1
ATOM 1534 C CA . VAL A 1 192 ? -3.012 -0.145 24.930 1.00 90.69 192 VAL A CA 1
ATOM 1535 C C . VAL A 1 192 ? -4.288 0.447 25.523 1.00 90.69 192 VAL A C 1
ATOM 1537 O O . VAL A 1 192 ? -5.157 -0.283 26.001 1.00 90.69 192 VAL A O 1
ATOM 1540 N N . THR A 1 193 ? -4.415 1.767 25.460 1.00 91.94 193 THR A N 1
ATOM 1541 C CA . THR A 1 193 ? -5.589 2.520 25.915 1.00 91.94 193 THR A CA 1
ATOM 1542 C C . THR A 1 193 ? -6.388 3.079 24.738 1.00 91.94 193 THR A C 1
ATOM 1544 O O . THR A 1 193 ? -5.922 3.094 23.599 1.00 91.94 193 THR A O 1
ATOM 1547 N N . ALA A 1 194 ? -7.597 3.581 25.010 1.00 91.12 194 ALA A N 1
ATOM 1548 C CA . ALA A 1 194 ? -8.420 4.245 23.997 1.00 91.12 194 ALA A CA 1
ATOM 1549 C C . ALA A 1 194 ? -7.756 5.517 23.427 1.00 91.12 194 ALA A C 1
ATOM 1551 O O . ALA A 1 194 ? -7.998 5.864 22.276 1.00 91.12 194 ALA A O 1
ATOM 1552 N N . GLU A 1 195 ? -6.905 6.197 24.204 1.00 89.69 195 GLU A N 1
ATOM 1553 C CA . GLU A 1 195 ? -6.146 7.368 23.742 1.00 89.69 195 GLU A CA 1
ATOM 1554 C C . GLU A 1 195 ? -5.111 6.985 22.673 1.00 89.69 195 GLU A C 1
ATOM 1556 O O . GLU A 1 195 ? -5.008 7.637 21.632 1.00 89.69 195 GLU A O 1
ATOM 1561 N N . ASP A 1 196 ? -4.425 5.855 22.863 1.00 90.25 196 ASP A N 1
ATOM 1562 C CA . ASP A 1 196 ? -3.427 5.350 21.913 1.00 90.25 196 ASP A CA 1
ATOM 1563 C C . ASP A 1 196 ? -4.059 5.023 20.541 1.00 90.25 196 ASP A C 1
ATOM 1565 O O . ASP A 1 196 ? -3.414 5.161 19.499 1.00 90.25 196 ASP A O 1
ATOM 1569 N N . GLN A 1 197 ? -5.347 4.657 20.540 1.00 91.19 197 GLN A N 1
ATOM 1570 C CA . GLN A 1 197 ? -6.140 4.235 19.378 1.00 91.19 197 GLN A CA 1
ATOM 1571 C C . GLN A 1 197 ? -6.786 5.386 18.589 1.00 91.19 197 GLN A C 1
ATOM 1573 O O . GLN A 1 197 ? -7.411 5.141 17.561 1.00 91.19 197 GLN A O 1
ATOM 1578 N N . GLN A 1 198 ? -6.618 6.645 19.007 1.00 90.62 198 GLN A N 1
ATOM 1579 C CA . GLN A 1 198 ? -7.288 7.805 18.390 1.00 90.62 198 GLN A CA 1
ATOM 1580 C C . GLN A 1 198 ? -6.850 8.122 16.950 1.00 90.62 198 GLN A C 1
ATOM 1582 O O . GLN A 1 198 ? -7.406 9.022 16.321 1.00 90.62 198 GLN A O 1
ATOM 1587 N N . TRP A 1 199 ? -5.823 7.454 16.421 1.00 90.69 199 TRP A N 1
ATOM 1588 C CA . TRP A 1 199 ? -5.392 7.711 15.052 1.00 90.69 199 TRP A CA 1
ATOM 1589 C C . TRP A 1 199 ? -6.364 7.113 14.036 1.00 90.69 199 TRP A C 1
ATOM 1591 O O . TRP A 1 199 ? -6.461 5.895 13.895 1.00 90.69 199 TRP A O 1
ATOM 1601 N N . ASP A 1 200 ? -7.020 7.991 13.283 1.00 93.56 200 ASP A N 1
ATOM 1602 C CA . ASP A 1 200 ? -7.884 7.607 12.174 1.00 93.56 200 ASP A CA 1
ATOM 1603 C C . ASP A 1 200 ? -7.085 7.485 10.866 1.00 93.56 200 ASP A C 1
ATOM 1605 O O . ASP A 1 200 ? -7.039 8.393 10.030 1.00 93.56 200 ASP A O 1
ATOM 1609 N N . LEU A 1 201 ? -6.405 6.347 10.710 1.00 94.06 201 LEU A N 1
ATOM 1610 C CA . LEU A 1 201 ? -5.688 5.999 9.484 1.00 94.06 201 LEU A CA 1
ATOM 1611 C C . LEU A 1 201 ? -6.647 5.944 8.289 1.00 94.06 201 LEU A C 1
ATOM 1613 O O . LEU A 1 201 ? -6.323 6.437 7.210 1.00 94.06 201 LEU A O 1
ATOM 1617 N N . VAL A 1 202 ? -7.834 5.373 8.469 1.00 95.81 202 VAL A N 1
ATOM 1618 C CA . VAL A 1 202 ? -8.824 5.199 7.407 1.00 95.81 202 VAL A CA 1
ATOM 1619 C C . VAL A 1 202 ? -9.252 6.542 6.814 1.00 95.81 202 VAL A C 1
ATOM 1621 O O . VAL A 1 202 ? -9.307 6.669 5.587 1.00 95.81 202 VAL A O 1
ATOM 1624 N N . GLN A 1 203 ? -9.466 7.570 7.639 1.00 93.75 203 GLN A N 1
ATOM 1625 C CA . GLN A 1 203 ? -9.750 8.918 7.141 1.00 93.75 203 GLN A CA 1
ATOM 1626 C C . GLN A 1 203 ? -8.563 9.514 6.367 1.00 93.75 203 GLN A C 1
ATOM 1628 O O . GLN A 1 203 ? -8.758 10.098 5.301 1.00 93.75 203 GLN A O 1
ATOM 1633 N N . VAL A 1 204 ? -7.323 9.302 6.823 1.00 94.81 204 VAL A N 1
ATOM 1634 C CA . VAL A 1 204 ? -6.126 9.729 6.073 1.00 94.81 204 VAL A CA 1
ATOM 1635 C C . VAL A 1 204 ? -6.056 9.044 4.703 1.00 94.81 204 VAL A C 1
ATOM 1637 O O . VAL A 1 204 ? -5.764 9.692 3.694 1.00 94.81 204 VAL A O 1
ATOM 1640 N N . LEU A 1 205 ? -6.343 7.742 4.629 1.00 95.25 205 LEU A N 1
ATOM 1641 C CA . LEU A 1 205 ? -6.326 6.974 3.378 1.00 95.25 205 LEU A CA 1
ATOM 1642 C C . LEU A 1 205 ? -7.439 7.396 2.417 1.00 95.25 205 LEU A C 1
ATOM 1644 O O . LEU A 1 205 ? -7.204 7.500 1.210 1.00 95.25 205 LEU A O 1
ATOM 1648 N N . ARG A 1 206 ? -8.633 7.674 2.953 1.00 94.50 206 ARG A N 1
ATOM 1649 C CA . ARG A 1 206 ? -9.785 8.181 2.200 1.00 94.50 206 ARG A CA 1
ATOM 1650 C C . ARG A 1 206 ? -9.434 9.433 1.403 1.00 94.50 206 ARG A C 1
ATOM 1652 O O . ARG A 1 206 ? -9.861 9.550 0.254 1.00 94.50 206 ARG A O 1
ATOM 1659 N N . ASP A 1 207 ? -8.662 10.333 2.001 1.00 92.19 207 ASP A N 1
ATOM 1660 C CA . ASP A 1 207 ? -8.326 11.622 1.401 1.00 92.19 207 ASP A CA 1
ATOM 1661 C C . ASP A 1 207 ? -7.071 11.530 0.513 1.00 92.19 207 ASP A C 1
ATOM 1663 O O . ASP A 1 207 ? -7.041 12.075 -0.594 1.00 92.19 207 ASP A O 1
ATOM 1667 N N . SER A 1 208 ? -6.048 10.789 0.951 1.00 93.88 208 SER A N 1
ATOM 1668 C CA . SER A 1 208 ? -4.738 10.746 0.283 1.00 93.88 208 SER A CA 1
ATOM 1669 C C . SER A 1 208 ? -4.677 9.837 -0.951 1.00 93.88 208 SER A C 1
ATOM 1671 O O . SER A 1 208 ? -4.125 10.249 -1.974 1.00 93.88 208 SER A O 1
ATOM 1673 N N . LEU A 1 209 ? -5.252 8.626 -0.917 1.00 95.56 209 LEU A N 1
ATOM 1674 C CA . LEU A 1 209 ? -5.114 7.663 -2.023 1.00 95.56 209 LEU A CA 1
ATOM 1675 C C . LEU A 1 209 ? -5.741 8.159 -3.339 1.00 95.56 209 LEU A C 1
ATOM 1677 O O . LEU A 1 209 ? -5.101 8.028 -4.388 1.00 95.56 209 LEU A O 1
ATOM 1681 N N . PRO A 1 210 ? -6.951 8.757 -3.348 1.00 93.69 210 PRO A N 1
ATOM 1682 C CA . PRO A 1 210 ? -7.518 9.297 -4.580 1.00 93.69 210 PRO A CA 1
ATOM 1683 C C . PRO A 1 210 ? -6.735 10.493 -5.128 1.00 93.69 210 PRO A C 1
ATOM 1685 O O . PRO A 1 210 ? -6.585 10.606 -6.347 1.00 93.69 210 PRO A O 1
ATOM 1688 N 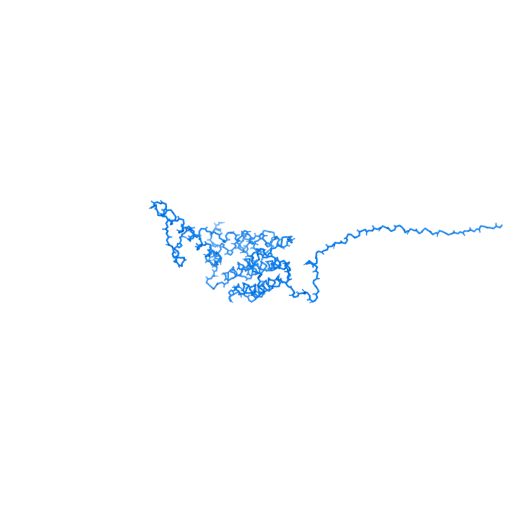N . ALA A 1 211 ? -6.229 11.367 -4.251 1.00 91.50 211 ALA A N 1
ATOM 1689 C CA . ALA A 1 211 ? -5.407 12.508 -4.646 1.00 91.50 211 ALA A CA 1
ATOM 1690 C C . ALA A 1 211 ? -4.116 12.036 -5.328 1.00 91.50 211 ALA A C 1
ATOM 1692 O O . ALA A 1 211 ? -3.838 12.431 -6.461 1.00 91.50 211 ALA A O 1
ATOM 1693 N N . LEU A 1 212 ? -3.412 11.094 -4.698 1.00 92.06 212 LEU A N 1
ATOM 1694 C CA . LEU A 1 212 ? -2.200 10.476 -5.229 1.00 92.06 212 LEU A CA 1
ATOM 1695 C C . LEU A 1 212 ? -2.446 9.781 -6.578 1.00 92.06 212 LEU A C 1
ATOM 1697 O O . LEU A 1 212 ? -1.688 9.959 -7.531 1.00 92.06 212 LEU A O 1
ATOM 1701 N N . ARG A 1 213 ? -3.546 9.025 -6.705 1.00 91.94 213 ARG A N 1
ATOM 1702 C CA . ARG A 1 213 ? -3.929 8.370 -7.968 1.00 91.94 213 ARG A CA 1
ATOM 1703 C C . ARG A 1 213 ? -4.124 9.386 -9.091 1.00 91.94 213 ARG A C 1
ATOM 1705 O O . ARG A 1 213 ? -3.750 9.117 -10.237 1.00 91.94 213 ARG A O 1
ATOM 1712 N N . ASN A 1 214 ? -4.750 10.521 -8.790 1.00 90.56 214 ASN A N 1
ATOM 1713 C CA . ASN A 1 214 ? -4.992 11.571 -9.774 1.00 90.56 214 ASN A CA 1
ATOM 1714 C C . ASN A 1 214 ? -3.689 12.261 -10.182 1.00 90.56 214 ASN A C 1
ATOM 1716 O O . ASN A 1 214 ? -3.449 12.391 -11.379 1.00 90.56 214 ASN A O 1
ATOM 1720 N N . GLU A 1 215 ? -2.824 12.607 -9.228 1.00 89.19 215 GLU A N 1
ATOM 1721 C CA . GLU A 1 215 ? -1.507 13.191 -9.509 1.00 89.19 215 GLU A CA 1
ATOM 1722 C C . GLU A 1 215 ? -0.693 12.303 -10.464 1.00 89.19 215 GLU A C 1
ATOM 1724 O O . GLU A 1 215 ? -0.299 12.735 -11.547 1.00 89.19 215 GLU A O 1
ATOM 1729 N N . LEU A 1 216 ? -0.550 11.013 -10.140 1.00 88.06 216 LEU A N 1
ATOM 1730 C CA . LEU A 1 216 ? 0.178 10.051 -10.975 1.00 88.06 216 LEU A CA 1
ATOM 1731 C C . LEU A 1 216 ? -0.458 9.843 -12.359 1.00 88.06 216 LEU A C 1
ATOM 1733 O O . LEU A 1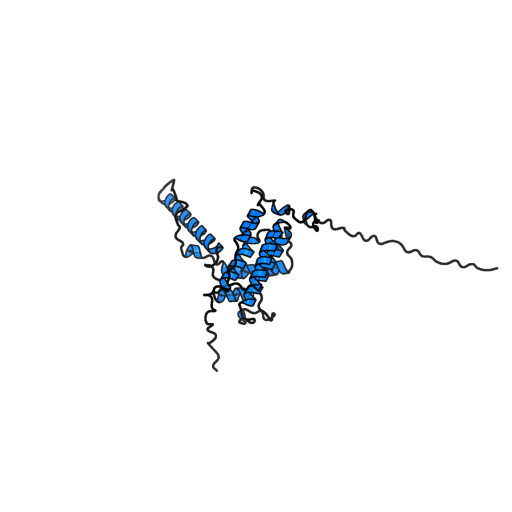 216 ? 0.220 9.432 -13.304 1.00 88.06 216 LEU A O 1
ATOM 1737 N N . SER A 1 217 ? -1.758 10.117 -12.504 1.00 83.88 217 SER A N 1
ATOM 1738 C CA . SER A 1 217 ? -2.462 10.006 -13.785 1.00 83.88 217 SER A CA 1
ATOM 1739 C C . SER A 1 217 ? -2.222 11.191 -14.716 1.00 83.88 217 SER A C 1
ATOM 1741 O O . SER A 1 217 ? -2.275 11.008 -15.931 1.00 83.88 217 SER A O 1
ATOM 1743 N N . HIS A 1 218 ? -1.931 12.369 -14.165 1.00 82.31 218 HIS A N 1
ATOM 1744 C CA . HIS A 1 218 ? -1.571 13.568 -14.926 1.00 82.31 218 HIS A CA 1
ATOM 1745 C C . HIS A 1 218 ? -0.073 13.640 -15.259 1.00 82.31 218 HIS A C 1
ATOM 1747 O O . HIS A 1 218 ? 0.344 14.509 -16.021 1.00 82.31 218 HIS A O 1
ATOM 1753 N N . GLY A 1 219 ? 0.705 12.680 -14.752 1.00 75.94 219 GLY A N 1
ATOM 1754 C CA . GLY A 1 219 ? 2.158 12.706 -14.788 1.00 75.94 219 GLY A CA 1
ATOM 1755 C C . GLY A 1 219 ? 2.689 13.514 -13.609 1.00 75.94 219 GLY A C 1
ATOM 1756 O O . GLY A 1 219 ? 2.196 14.598 -13.313 1.00 75.94 219 GLY A O 1
ATOM 1757 N N . SER A 1 220 ? 3.700 12.976 -12.932 1.00 75.88 220 SER A N 1
ATOM 1758 C CA . SER A 1 220 ? 4.403 13.676 -11.861 1.00 75.88 220 SER A CA 1
ATOM 1759 C C . SER A 1 220 ? 5.881 13.762 -12.215 1.00 75.88 220 SER A C 1
ATOM 1761 O O . SER A 1 220 ? 6.459 12.835 -12.790 1.00 75.88 220 SER A O 1
ATOM 1763 N N . THR A 1 221 ? 6.491 14.901 -11.902 1.00 76.25 221 THR A N 1
ATOM 1764 C CA . THR A 1 221 ? 7.946 15.077 -11.952 1.00 76.25 221 THR A CA 1
ATOM 1765 C C . THR A 1 221 ? 8.612 14.588 -10.668 1.00 76.25 221 THR A C 1
ATOM 1767 O O . THR A 1 221 ? 9.838 14.480 -10.627 1.00 76.25 221 THR A O 1
ATOM 1770 N N . PHE A 1 222 ? 7.822 14.272 -9.636 1.00 77.25 222 PHE A N 1
ATOM 1771 C CA . PHE A 1 222 ? 8.311 13.799 -8.353 1.00 77.25 222 PHE A CA 1
ATOM 1772 C C . PHE A 1 222 ? 8.816 12.357 -8.461 1.00 77.25 222 PHE A C 1
ATOM 1774 O O . PHE A 1 222 ? 8.113 11.452 -8.914 1.00 77.25 222 PHE A O 1
ATOM 1781 N N . LEU A 1 223 ? 10.063 12.151 -8.042 1.00 82.69 223 LEU A N 1
ATOM 1782 C CA . LEU A 1 223 ? 10.728 10.857 -8.028 1.00 82.69 223 LEU A CA 1
ATOM 1783 C C . LEU A 1 223 ? 10.959 10.450 -6.576 1.00 82.69 223 LEU A C 1
ATOM 1785 O O . LEU A 1 223 ? 11.658 11.136 -5.836 1.00 82.69 223 LEU A O 1
ATOM 1789 N N . THR A 1 224 ? 10.365 9.330 -6.179 1.00 82.12 224 THR A N 1
ATOM 1790 C CA . THR A 1 224 ? 10.524 8.755 -4.845 1.00 82.12 224 THR A CA 1
ATOM 1791 C C . THR A 1 224 ? 10.516 7.238 -4.933 1.00 82.12 224 THR A C 1
ATOM 1793 O O . THR A 1 224 ? 9.774 6.664 -5.729 1.00 82.12 224 THR A O 1
ATOM 1796 N N . ASN A 1 225 ? 11.325 6.591 -4.098 1.00 80.81 225 ASN A N 1
ATOM 1797 C CA . ASN A 1 225 ? 11.302 5.145 -3.888 1.00 80.81 225 ASN A CA 1
ATOM 1798 C C . ASN A 1 225 ? 10.398 4.729 -2.715 1.00 80.81 225 ASN A C 1
ATOM 1800 O O . ASN A 1 225 ? 10.242 3.540 -2.457 1.00 80.81 225 ASN A O 1
ATOM 1804 N N . GLN A 1 226 ? 9.761 5.685 -2.026 1.00 85.50 226 GLN A N 1
ATOM 1805 C CA . GLN A 1 226 ? 8.869 5.454 -0.881 1.00 85.50 226 GLN A CA 1
ATOM 1806 C C . GLN A 1 226 ? 7.481 4.959 -1.325 1.00 85.50 226 GLN A C 1
ATOM 1808 O O . GLN A 1 226 ? 6.443 5.511 -0.962 1.00 85.50 226 GLN A O 1
ATOM 1813 N N . VAL A 1 227 ? 7.463 3.927 -2.169 1.00 92.00 227 VAL A N 1
ATOM 1814 C CA . VAL A 1 227 ? 6.256 3.390 -2.813 1.00 92.00 227 VAL A CA 1
ATOM 1815 C C . VAL A 1 227 ? 5.760 2.113 -2.134 1.00 92.00 227 VAL A C 1
ATOM 1817 O O . VAL A 1 227 ? 4.553 1.863 -2.161 1.00 92.00 227 VAL A O 1
ATOM 1820 N N . LEU A 1 228 ? 6.637 1.350 -1.465 1.00 94.50 228 LEU A N 1
ATOM 1821 C CA . LEU A 1 228 ? 6.272 0.093 -0.796 1.00 94.50 228 LEU A CA 1
ATOM 1822 C C . LEU A 1 228 ? 5.083 0.270 0.153 1.00 94.50 228 LEU A C 1
ATOM 1824 O O . LEU A 1 228 ? 4.118 -0.480 0.067 1.00 94.50 228 LEU A O 1
ATOM 1828 N N . GLY A 1 229 ? 5.079 1.345 0.945 1.00 94.31 229 GLY A N 1
ATOM 1829 C CA . GLY A 1 229 ? 3.979 1.645 1.860 1.00 94.31 229 GLY A CA 1
ATOM 1830 C C . GLY A 1 229 ? 2.617 1.836 1.183 1.00 94.31 229 GLY A C 1
ATOM 1831 O O . GLY A 1 229 ? 1.586 1.583 1.794 1.00 94.31 229 GLY A O 1
ATOM 1832 N N . THR A 1 230 ? 2.581 2.261 -0.085 1.00 96.25 230 THR A N 1
ATOM 1833 C CA . THR A 1 230 ? 1.323 2.300 -0.852 1.00 96.25 230 THR A CA 1
ATOM 1834 C C . THR A 1 230 ? 0.896 0.897 -1.274 1.00 96.25 230 THR A C 1
ATOM 1836 O O . THR A 1 230 ? -0.290 0.586 -1.221 1.00 96.25 230 THR A O 1
ATOM 1839 N N . ILE A 1 231 ? 1.843 0.046 -1.681 1.00 97.75 231 ILE A N 1
ATOM 1840 C CA . ILE A 1 231 ? 1.575 -1.347 -2.068 1.00 97.75 231 ILE A CA 1
ATOM 1841 C C . ILE A 1 231 ? 1.056 -2.142 -0.862 1.00 97.75 231 ILE A C 1
ATOM 1843 O O . ILE A 1 231 ? 0.065 -2.854 -1.004 1.00 97.75 231 ILE A O 1
ATOM 1847 N N . GLU A 1 232 ? 1.660 -1.959 0.315 1.00 97.94 232 GLU A N 1
ATOM 1848 C CA . GLU A 1 232 ? 1.203 -2.520 1.596 1.00 97.94 232 GLU A CA 1
ATOM 1849 C C . GLU A 1 232 ? -0.254 -2.158 1.877 1.00 97.94 232 GLU A C 1
ATOM 1851 O O . GLU A 1 232 ? -1.106 -3.037 1.979 1.00 97.94 232 GLU A O 1
ATOM 1856 N N . VAL A 1 233 ? -0.561 -0.858 1.913 1.00 97.56 233 VAL A N 1
ATOM 1857 C CA . VAL A 1 233 ? -1.914 -0.361 2.189 1.00 97.56 233 VAL A CA 1
ATOM 1858 C C . VAL A 1 233 ? -2.924 -0.884 1.169 1.00 97.56 233 VAL A C 1
ATOM 1860 O O . VAL A 1 233 ? -4.030 -1.270 1.539 1.00 97.56 233 VAL A O 1
ATOM 1863 N N . VAL A 1 234 ? -2.566 -0.923 -0.118 1.00 98.38 234 VAL A N 1
ATOM 1864 C CA . VAL A 1 234 ? -3.430 -1.501 -1.155 1.00 98.38 234 VAL A CA 1
ATOM 1865 C C . VAL A 1 234 ? -3.685 -2.984 -0.883 1.00 98.38 234 VAL A C 1
ATOM 1867 O O . VAL A 1 234 ? -4.830 -3.424 -0.989 1.00 98.38 234 VAL A O 1
ATOM 1870 N N . GLY A 1 235 ? -2.650 -3.747 -0.526 1.00 98.31 235 GLY A N 1
ATOM 1871 C CA . GLY A 1 235 ? -2.774 -5.168 -0.217 1.00 98.31 235 GLY A CA 1
ATOM 1872 C C . GLY A 1 235 ? -3.663 -5.434 1.001 1.00 98.31 235 GLY A C 1
ATOM 1873 O O . GLY A 1 235 ? -4.536 -6.307 0.952 1.00 98.31 235 GLY A O 1
ATOM 1874 N N . GLU A 1 236 ? -3.515 -4.632 2.055 1.00 98.19 236 GLU A N 1
ATOM 1875 C CA . GLU A 1 236 ? -4.349 -4.704 3.259 1.00 98.19 236 GLU A CA 1
ATOM 1876 C C . GLU A 1 236 ? -5.808 -4.337 2.951 1.00 98.19 236 GLU A C 1
ATOM 1878 O O . GLU A 1 236 ? -6.706 -5.104 3.294 1.00 98.19 236 GLU A O 1
ATOM 1883 N N . ILE A 1 237 ? -6.067 -3.253 2.206 1.00 98.25 237 ILE A N 1
ATOM 1884 C CA . ILE A 1 237 ? -7.436 -2.882 1.801 1.00 98.25 237 ILE A CA 1
ATOM 1885 C C . ILE A 1 237 ? -8.087 -3.997 0.976 1.00 98.25 237 ILE A C 1
ATOM 1887 O O . ILE A 1 237 ? -9.231 -4.368 1.239 1.00 98.25 237 ILE A O 1
ATOM 1891 N N . LEU A 1 238 ? -7.384 -4.538 -0.025 1.00 98.31 238 LEU A N 1
ATOM 1892 C CA . LEU A 1 238 ? -7.910 -5.631 -0.847 1.00 98.31 238 LEU A CA 1
ATOM 1893 C C . LEU A 1 238 ? -8.239 -6.858 0.009 1.00 98.31 238 LEU A C 1
ATOM 1895 O O . LEU A 1 238 ? -9.291 -7.466 -0.167 1.00 98.31 238 LEU A O 1
ATOM 1899 N N . SER A 1 239 ? -7.379 -7.190 0.966 1.00 97.81 239 SER A N 1
ATOM 1900 C CA . SER A 1 239 ? -7.613 -8.309 1.879 1.00 97.81 239 SER A CA 1
ATOM 1901 C C . SER A 1 239 ? -8.828 -8.077 2.779 1.00 97.81 239 SER A C 1
ATOM 1903 O O . SER A 1 239 ? -9.609 -9.003 2.988 1.00 97.81 239 SER A O 1
ATOM 1905 N N . GLN A 1 240 ? -9.035 -6.846 3.253 1.00 96.94 240 GLN A N 1
ATOM 1906 C CA . GLN A 1 240 ? -10.186 -6.482 4.082 1.00 96.94 240 GLN A CA 1
ATOM 1907 C C . GLN A 1 240 ? -11.513 -6.550 3.306 1.00 96.94 240 GLN A C 1
ATOM 1909 O O . GLN A 1 240 ? -12.457 -7.193 3.765 1.00 96.94 240 GLN A O 1
ATOM 1914 N N . ILE A 1 241 ? -11.605 -5.960 2.105 1.00 96.94 241 ILE A N 1
ATOM 1915 C CA . ILE A 1 241 ? -12.881 -5.905 1.356 1.00 96.94 241 ILE A CA 1
ATOM 1916 C C . ILE A 1 241 ? -13.355 -7.275 0.837 1.00 96.94 241 ILE A C 1
ATOM 1918 O O . ILE A 1 241 ? -14.535 -7.427 0.506 1.00 96.94 241 ILE A O 1
ATOM 1922 N N . TYR A 1 242 ? -12.446 -8.252 0.748 1.00 96.62 242 TYR A N 1
ATOM 1923 C CA . TYR A 1 242 ? -12.724 -9.640 0.361 1.00 96.62 242 TYR A CA 1
ATOM 1924 C C . TYR A 1 242 ? -12.677 -10.620 1.547 1.00 96.62 242 TYR A C 1
ATOM 1926 O O . TYR A 1 242 ? -12.717 -11.831 1.338 1.00 96.62 242 TYR A O 1
ATOM 1934 N N . ALA A 1 243 ? -12.610 -10.137 2.792 1.00 94.69 243 ALA A N 1
ATOM 1935 C CA . ALA A 1 243 ? -12.691 -11.009 3.959 1.00 94.69 243 ALA A CA 1
ATOM 1936 C C . ALA A 1 243 ? -14.078 -11.692 4.043 1.00 94.69 243 ALA A C 1
ATOM 1938 O O . ALA A 1 243 ? -15.093 -11.046 3.762 1.00 94.69 243 ALA A O 1
ATOM 1939 N N . PRO A 1 244 ? -14.144 -12.983 4.426 1.00 84.69 244 PRO A N 1
ATOM 1940 C CA . PRO A 1 244 ? -15.368 -13.786 4.349 1.00 84.69 244 PRO A CA 1
ATOM 1941 C C . PRO A 1 244 ? -16.476 -13.260 5.267 1.00 84.69 244 PRO A C 1
ATOM 1943 O O . PRO A 1 244 ? -17.637 -13.256 4.878 1.00 84.69 244 PRO A O 1
ATOM 1946 N N . ASP A 1 245 ? -16.108 -12.718 6.429 1.00 80.94 245 ASP A N 1
ATOM 1947 C CA . ASP A 1 245 ? -17.060 -12.199 7.421 1.00 80.94 245 ASP A CA 1
ATOM 1948 C C . ASP A 1 245 ? -17.551 -10.775 7.097 1.00 80.94 245 ASP A C 1
ATOM 1950 O O . ASP A 1 245 ? -18.277 -10.156 7.875 1.00 80.94 245 ASP A O 1
ATOM 1954 N N . ARG A 1 246 ? -17.133 -10.212 5.956 1.00 74.69 246 ARG A N 1
ATOM 1955 C CA . ARG A 1 246 ? -17.528 -8.876 5.495 1.00 74.69 246 ARG A CA 1
ATOM 1956 C C . ARG A 1 246 ? -18.615 -8.992 4.443 1.00 74.69 246 ARG A C 1
ATOM 1958 O O . ARG A 1 246 ? -18.391 -8.745 3.255 1.00 74.69 246 ARG A O 1
ATOM 1965 N N . GLU A 1 247 ? -19.806 -9.362 4.892 1.00 64.75 247 GLU A N 1
ATOM 1966 C CA . GLU A 1 247 ? -21.029 -9.090 4.143 1.00 64.75 247 GLU A CA 1
ATOM 1967 C C . GLU A 1 247 ? -21.467 -7.642 4.385 1.00 64.75 247 GLU A C 1
ATOM 1969 O O . GLU A 1 247 ? -21.223 -7.071 5.449 1.00 64.75 247 GLU A O 1
ATOM 1974 N N . ALA A 1 248 ? -22.072 -7.018 3.371 1.00 56.94 248 ALA A N 1
ATOM 1975 C CA . ALA A 1 248 ? -22.608 -5.670 3.516 1.00 56.94 248 ALA A CA 1
ATOM 1976 C C . ALA A 1 248 ? -23.609 -5.658 4.678 1.00 56.94 248 ALA A C 1
ATOM 1978 O O . ALA A 1 248 ? -24.553 -6.450 4.677 1.00 56.94 248 ALA A O 1
ATOM 1979 N N . ALA A 1 249 ? -23.428 -4.756 5.647 1.00 51.84 249 ALA A N 1
ATOM 1980 C CA . ALA A 1 249 ? -24.461 -4.512 6.645 1.00 51.84 249 ALA A CA 1
ATOM 1981 C C . ALA A 1 249 ? -25.794 -4.234 5.918 1.00 51.84 249 ALA A C 1
ATOM 1983 O O . ALA A 1 249 ? -25.782 -3.516 4.908 1.00 51.84 249 ALA A O 1
ATOM 1984 N N . PRO A 1 250 ? -26.932 -4.793 6.378 1.00 44.28 250 PRO A N 1
ATOM 1985 C CA . PRO A 1 250 ? -28.217 -4.571 5.733 1.00 44.28 250 PRO A CA 1
ATOM 1986 C C . PRO A 1 250 ? -28.468 -3.067 5.669 1.00 44.28 250 PRO A C 1
ATOM 1988 O O . PRO A 1 250 ? -28.572 -2.378 6.684 1.00 44.28 250 PRO A O 1
ATOM 1991 N N . THR A 1 251 ? -28.480 -2.541 4.448 1.00 47.50 251 THR A N 1
ATOM 1992 C CA . THR A 1 251 ? -28.693 -1.124 4.205 1.00 47.50 251 THR A CA 1
ATOM 1993 C C . THR A 1 251 ? -30.132 -0.828 4.614 1.00 47.50 251 THR A C 1
ATOM 1995 O O . THR A 1 251 ? -31.056 -1.258 3.928 1.00 47.50 251 THR A O 1
ATOM 1998 N N . ASN A 1 252 ? -30.342 -0.119 5.727 1.00 42.31 252 ASN A N 1
ATOM 1999 C CA . ASN A 1 252 ? -31.640 0.473 6.069 1.00 42.31 252 ASN A CA 1
ATOM 2000 C C . ASN A 1 252 ? -31.959 1.587 5.051 1.00 42.31 252 ASN A C 1
ATOM 2002 O O . ASN A 1 252 ? -31.896 2.775 5.351 1.00 42.31 252 ASN A O 1
ATOM 2006 N N . LEU A 1 253 ? -32.249 1.195 3.811 1.00 46.28 253 LEU A N 1
ATOM 2007 C CA . LEU A 1 253 ? -32.878 2.013 2.782 1.00 46.28 253 LEU A CA 1
ATOM 2008 C C . LEU A 1 253 ? -34.385 1.796 2.883 1.00 46.28 253 LEU A C 1
ATOM 2010 O O . LEU A 1 253 ? -34.995 1.269 1.964 1.00 46.28 253 LEU A O 1
ATOM 2014 N N . ASP A 1 254 ? -34.970 2.148 4.025 1.00 45.25 254 ASP A N 1
ATOM 2015 C CA . ASP A 1 254 ? -36.424 2.147 4.149 1.00 45.25 254 ASP A CA 1
ATOM 2016 C C . ASP A 1 254 ? -36.889 3.086 5.263 1.00 45.25 254 ASP A C 1
ATOM 2018 O O . ASP A 1 254 ? -37.412 2.663 6.284 1.00 45.25 254 ASP A O 1
ATOM 2022 N N . VAL A 1 255 ? -36.694 4.397 5.084 1.00 46.31 255 VAL A N 1
ATOM 2023 C CA . VAL A 1 255 ? -37.587 5.376 5.718 1.00 46.31 255 VAL A CA 1
ATOM 2024 C C . VAL A 1 255 ? -37.762 6.594 4.806 1.00 46.31 255 VAL A C 1
ATOM 2026 O O . VAL A 1 255 ? -36.817 7.329 4.532 1.00 46.31 255 VAL A O 1
ATOM 2029 N N . THR A 1 256 ? -39.024 6.823 4.436 1.00 44.84 256 THR A N 1
ATOM 2030 C CA . THR A 1 256 ? -39.667 8.029 3.872 1.00 44.84 256 THR A CA 1
ATOM 2031 C C . THR A 1 256 ? -40.007 8.013 2.379 1.00 44.84 256 THR A C 1
ATOM 2033 O O . THR A 1 256 ? -39.250 8.435 1.514 1.00 44.84 256 THR A O 1
ATOM 2036 N N . GLY A 1 257 ? -41.248 7.600 2.109 1.00 33.50 257 GLY A N 1
ATOM 2037 C CA . GLY A 1 257 ? -4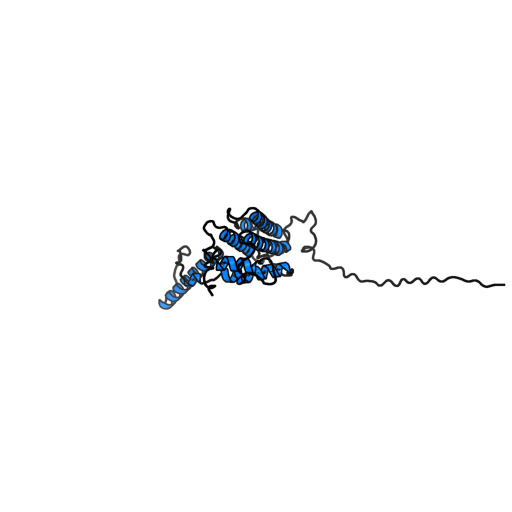1.916 7.802 0.826 1.00 33.50 257 GLY A CA 1
ATOM 2038 C C . GLY A 1 257 ? -43.396 7.411 0.813 1.00 33.50 257 GLY A C 1
ATOM 2039 O O . GLY A 1 257 ? -43.890 6.990 -0.222 1.00 33.50 257 GLY A O 1
ATOM 2040 N N . SER A 1 258 ? -44.106 7.508 1.945 1.00 40.03 258 SER A N 1
ATOM 2041 C CA . SER A 1 258 ? -45.575 7.556 1.944 1.00 40.03 258 SER A CA 1
ATOM 2042 C C . SER A 1 258 ? -46.022 9.013 1.985 1.00 40.03 258 SER A C 1
ATOM 2044 O O . SER A 1 258 ? -45.936 9.643 3.041 1.00 40.03 258 SER A O 1
ATOM 2046 N N . ARG A 1 259 ? -46.486 9.525 0.844 1.00 42.75 259 ARG A N 1
ATOM 2047 C CA . ARG A 1 259 ? -47.726 10.302 0.681 1.00 42.75 259 ARG A CA 1
ATOM 2048 C C . ARG A 1 259 ? -47.971 10.600 -0.790 1.00 42.75 259 ARG A C 1
ATOM 2050 O O . ARG A 1 259 ? -47.016 11.051 -1.455 1.00 42.75 259 ARG A O 1
#

Radius of gyration: 29.19 Å; chains: 1; bounding box: 73×57×130 Å

Sequence (259 aa):
MPAKLGVESITANSMTETMAQTITLNHVEALRSPETAADADPRTSMFAGQTPISLAAHHGDIAAVQISANVPEKVAIQFETARNLYLYAWHVYRFFPVAQRQALSTLEFGLRSRFPGRLPSQYQSSRNKHPMLAGLLRYAIDQGFIRNEDFSRWHQVVQNRARERRSMESFRYMVDKQIDCMQFDENEPVSVTAEDQQWDLVQVLRDSLPALRNELSHGSTFLTNQVLGTIEVVGEILSQIYAPDREAAPTNLDVTGSR

pLDDT: mean 83.79, std 18.06, range [33.5, 98.56]

Secondary structure (DSSP, 8-state):
--------------------------GGGSPPPTTTTTSPPHHHH--TTSPPPPHHHHHHHHHH----TTS-HHHHHHHHHHHHHHHHTTT-TTHHHHHHHHHHHHHHHHHHHHS-SS--GGGS-TT-SS--HHHHHHHHHHTTSS-GGG-HHHHHHHHHHHHHHHHHHHHHHHHHHT-S-----TTSPPPP-TTTT---HHHHHHHHHHHHHHHHHH------STTHHHHHHHHHHHHHHT-TT-PPP-----S----

Organism: NCBI:txid1323664